Protein AF-A0A1C5UT13-F1 (afdb_monomer_lite)

Foldseek 3Di:
DDPLLVVLVVCLLVLVVVNDDPVNNVSNVVVLVVDVVSVVVSVVSVVVDCPVVVVVVVVVVVVVVVVVVVVVVVVVVVVVVVVVVVVVVVVVVVVVVVPPPPPVQQFDFDDDPDDLVQFQWKKKWWDWQDCAFIKIWIGRDSVLSVVVVVPRRPFGWADDDDDDDGGWTKMKIWGQGPVRDIWIWIWTHPDQLFIWIDTPVSVDITGGRDPPVVCVCPSDPPTDIDGDGPVPDD

pLDDT: mean 85.28, std 12.92, range [50.88, 98.31]

Secondary structure (DSSP, 8-state):
--HHHHHHHHHHHHHHTT-S-HHHHHHHHHHHHH-HHHHHHHHHHHHT-HHHHHHHHHHHHHHHHHHHHHHHHHHHHHHHHHHHHHHHHHHHHHHHHHS------PPB----SS-GGGEEEEEEEEEESSGGG-EEEEE--HHHHHHHHHHHHH--BB-------TT-EEEEEEEEETTS-EEEEEEEE-STT-EEEEETTTTEEEEE-S--TTHHHHS-TT---EE--GGG--

Structure (mmCIF, N/CA/C/O backbone):
data_AF-A0A1C5UT13-F1
#
_entry.id   AF-A0A1C5UT13-F1
#
loop_
_atom_site.group_PDB
_atom_site.id
_atom_site.type_symbol
_atom_site.label_atom_id
_atom_site.label_alt_id
_atom_site.label_comp_id
_atom_site.label_asym_id
_atom_site.label_entity_id
_atom_site.label_seq_id
_atom_site.pdbx_PDB_ins_code
_atom_site.Cartn_x
_atom_site.Cartn_y
_atom_site.Cartn_z
_atom_site.occupancy
_atom_site.B_iso_or_equiv
_atom_site.auth_seq_id
_atom_site.auth_comp_id
_atom_site.auth_asym_id
_atom_site.auth_atom_id
_atom_site.pdbx_PDB_model_num
ATOM 1 N N . MET A 1 1 ? 86.493 23.835 -66.178 1.00 58.03 1 MET A N 1
ATOM 2 C CA . MET A 1 1 ? 85.361 23.774 -67.127 1.00 58.03 1 MET A CA 1
ATOM 3 C C . MET A 1 1 ? 85.683 24.656 -68.315 1.00 58.03 1 MET A C 1
ATOM 5 O O . MET A 1 1 ? 86.141 25.775 -68.117 1.00 58.03 1 MET A O 1
ATOM 9 N N . SER A 1 2 ? 85.559 24.115 -69.525 1.00 70.62 2 SER A N 1
ATOM 10 C CA . SER A 1 2 ? 85.738 24.871 -70.768 1.00 70.62 2 SER A CA 1
ATOM 11 C C . SER A 1 2 ? 84.437 25.615 -71.082 1.00 70.62 2 SER A C 1
ATOM 13 O O . SER A 1 2 ? 83.365 25.052 -70.870 1.00 70.62 2 SER A O 1
ATOM 15 N N . LYS A 1 3 ? 84.523 26.836 -71.637 1.00 76.25 3 LYS A N 1
ATOM 16 C CA . LYS A 1 3 ? 83.355 27.626 -72.085 1.00 76.25 3 LYS A CA 1
ATOM 17 C C . LYS A 1 3 ? 82.427 26.843 -73.027 1.00 76.25 3 LYS A C 1
ATOM 19 O O . LYS A 1 3 ? 81.252 27.158 -73.142 1.00 76.25 3 LYS A O 1
ATOM 24 N N . GLN A 1 4 ? 82.959 25.825 -73.702 1.00 80.81 4 GLN A N 1
ATOM 25 C CA . GLN A 1 4 ? 82.218 24.977 -74.629 1.00 80.81 4 GLN A CA 1
ATOM 26 C C . GLN A 1 4 ? 81.275 23.999 -73.907 1.00 80.81 4 GLN A C 1
ATOM 28 O O . GLN A 1 4 ? 80.210 23.699 -74.431 1.00 80.81 4 GLN A O 1
ATOM 33 N N . CYS A 1 5 ? 81.618 23.542 -72.696 1.00 89.31 5 CYS A N 1
ATOM 34 C CA . CYS A 1 5 ? 80.746 22.665 -71.907 1.00 89.31 5 CYS A CA 1
ATOM 35 C C . CYS A 1 5 ? 79.505 23.405 -71.399 1.00 89.31 5 CYS A C 1
ATOM 37 O O . CYS A 1 5 ? 78.432 22.813 -71.349 1.00 89.31 5 CYS A O 1
ATOM 39 N N . ASP A 1 6 ? 79.648 24.681 -71.035 1.00 87.75 6 ASP A N 1
ATOM 40 C CA . ASP A 1 6 ? 78.526 25.504 -70.571 1.00 87.75 6 ASP A CA 1
ATOM 41 C C . ASP A 1 6 ? 77.522 25.714 -71.713 1.00 87.75 6 ASP A C 1
ATOM 43 O O . ASP A 1 6 ? 76.344 25.409 -71.562 1.00 87.75 6 ASP A O 1
ATOM 47 N N . ILE A 1 7 ? 78.022 26.069 -72.906 1.00 86.81 7 ILE A N 1
ATOM 48 C CA . ILE A 1 7 ? 77.196 26.209 -74.115 1.00 86.81 7 ILE A CA 1
ATOM 49 C C . ILE A 1 7 ? 76.480 24.897 -74.450 1.00 86.81 7 ILE A C 1
ATOM 51 O O . ILE A 1 7 ? 75.282 24.909 -74.714 1.00 86.81 7 ILE A O 1
ATOM 55 N N . VAL A 1 8 ? 77.194 23.764 -74.433 1.00 89.88 8 VAL A N 1
ATOM 56 C CA . VAL A 1 8 ? 76.602 22.457 -74.754 1.00 89.88 8 VAL A CA 1
ATOM 57 C C . VAL A 1 8 ? 75.525 22.073 -73.750 1.00 89.88 8 VAL A C 1
ATOM 59 O O . VAL A 1 8 ? 74.497 21.559 -74.168 1.00 89.88 8 VAL A O 1
ATOM 62 N N . ARG A 1 9 ? 75.714 22.341 -72.453 1.00 88.44 9 ARG A N 1
ATOM 63 C CA . ARG A 1 9 ? 74.703 22.064 -71.420 1.00 88.44 9 ARG A CA 1
ATOM 64 C C . ARG A 1 9 ? 73.445 22.908 -71.595 1.00 88.44 9 ARG A C 1
ATOM 66 O O . ARG A 1 9 ? 72.358 22.363 -71.433 1.00 88.44 9 ARG A O 1
ATOM 73 N N . ASP A 1 10 ? 73.590 24.180 -71.958 1.00 88.56 10 ASP A N 1
ATOM 74 C CA . ASP A 1 10 ? 72.455 25.090 -72.153 1.00 88.56 10 ASP A CA 1
ATOM 75 C C . ASP A 1 10 ? 71.570 24.665 -73.334 1.00 88.56 10 ASP A C 1
ATOM 77 O O . ASP A 1 10 ? 70.346 24.761 -73.267 1.00 88.56 10 ASP A O 1
ATOM 81 N N . ILE A 1 11 ? 72.178 24.150 -74.407 1.00 89.38 11 ILE A N 1
ATOM 82 C CA . ILE A 1 11 ? 71.455 23.694 -75.608 1.00 89.38 11 ILE A CA 1
ATOM 83 C C . ILE A 1 11 ? 71.105 22.202 -75.581 1.00 89.38 11 ILE A C 1
ATOM 85 O O . ILE A 1 11 ? 70.372 21.734 -76.449 1.00 89.38 11 ILE A O 1
ATOM 89 N N . LEU A 1 12 ? 71.608 21.442 -74.603 1.00 89.25 12 LEU A N 1
ATOM 90 C CA . LEU A 1 12 ? 71.410 19.995 -74.516 1.00 89.25 12 LEU A CA 1
ATOM 91 C C . LEU A 1 12 ? 69.932 19.578 -74.459 1.00 89.25 12 LEU A C 1
ATOM 93 O O . LEU A 1 12 ? 69.593 18.617 -75.146 1.00 89.25 12 LEU A O 1
ATOM 97 N N . PRO A 1 13 ? 69.040 20.276 -73.722 1.00 86.56 13 PRO A N 1
ATOM 98 C CA . PRO A 1 13 ? 67.612 19.963 -73.743 1.00 86.56 13 PRO A CA 1
ATOM 99 C C . PRO A 1 13 ? 67.011 20.119 -75.146 1.00 86.56 13 PRO A C 1
ATOM 101 O O . PRO A 1 13 ? 66.348 19.214 -75.638 1.00 86.56 13 PRO A O 1
ATOM 104 N N . LEU A 1 14 ? 67.347 21.208 -75.848 1.00 84.56 14 LEU A N 1
ATOM 105 C CA . LEU A 1 14 ? 66.885 21.459 -77.220 1.00 84.56 14 LEU A CA 1
ATOM 106 C C . LEU A 1 14 ? 67.430 20.427 -78.217 1.00 84.56 14 LEU A C 1
ATOM 108 O O . LEU A 1 14 ? 66.771 20.106 -79.204 1.00 84.56 14 LEU A O 1
ATOM 112 N N . TYR A 1 15 ? 68.638 19.913 -77.970 1.00 86.75 15 TYR A N 1
ATOM 113 C CA . TYR A 1 15 ? 69.234 18.838 -78.757 1.00 86.75 15 TYR A CA 1
ATOM 114 C C . TYR A 1 15 ? 68.510 17.501 -78.540 1.00 86.75 15 TYR A C 1
ATOM 116 O O . TYR A 1 15 ? 68.253 16.799 -79.514 1.00 86.75 15 TYR A O 1
ATOM 124 N N . VAL A 1 16 ? 68.143 17.171 -77.294 1.00 87.25 16 VAL A N 1
ATOM 125 C CA . VAL A 1 16 ? 67.329 15.982 -76.968 1.00 87.25 16 VAL A CA 1
ATOM 126 C C . VAL A 1 16 ? 65.951 16.067 -77.633 1.00 87.25 16 VAL A C 1
ATOM 128 O O . VAL A 1 16 ? 65.499 15.083 -78.210 1.00 87.25 16 VAL A O 1
ATOM 131 N N . ASP A 1 17 ? 65.342 17.253 -77.643 1.00 82.62 17 ASP A N 1
ATOM 132 C CA . ASP A 1 17 ? 64.032 17.502 -78.259 1.00 82.62 17 ASP A CA 1
ATOM 133 C C . ASP A 1 17 ? 64.087 17.652 -79.797 1.00 82.62 17 ASP A C 1
ATOM 135 O O . ASP A 1 17 ? 63.062 17.878 -80.441 1.00 82.62 17 ASP A O 1
ATOM 139 N N . GLY A 1 18 ? 65.275 17.567 -80.414 1.00 82.94 18 GLY A N 1
ATOM 140 C CA . GLY A 1 18 ? 65.459 17.712 -81.865 1.00 82.94 18 GLY A CA 1
ATOM 141 C C . GLY A 1 18 ? 65.154 19.115 -82.417 1.00 82.94 18 GLY A C 1
ATOM 142 O O . GLY A 1 18 ? 64.984 19.276 -83.623 1.00 82.94 18 GLY A O 1
ATOM 143 N N . ALA A 1 19 ? 65.090 20.133 -81.553 1.00 86.38 19 ALA A N 1
ATOM 144 C CA . ALA A 1 19 ? 64.724 21.512 -81.889 1.00 86.38 19 ALA A CA 1
ATOM 145 C C . ALA A 1 19 ? 65.930 22.407 -82.251 1.00 86.38 19 ALA A C 1
ATOM 147 O O . ALA A 1 19 ? 65.774 23.599 -82.524 1.00 86.38 19 ALA A O 1
ATOM 148 N N . CYS A 1 20 ? 67.144 21.852 -82.243 1.00 85.81 20 CYS A N 1
ATOM 149 C CA . CYS A 1 20 ? 68.364 22.548 -82.645 1.00 85.81 20 CYS A CA 1
ATOM 150 C C . CYS A 1 20 ? 68.535 22.579 -84.171 1.00 85.81 20 CYS A C 1
ATOM 152 O O . CYS A 1 20 ? 68.189 21.632 -84.872 1.00 85.81 20 CYS A O 1
ATOM 154 N N . SER A 1 21 ? 69.151 23.646 -84.687 1.00 87.75 21 SER A N 1
ATOM 155 C CA . SER A 1 21 ? 69.620 23.675 -86.076 1.00 87.75 21 SER A CA 1
ATOM 156 C C . SER A 1 21 ? 70.706 22.620 -86.315 1.00 87.75 21 SER A C 1
ATOM 158 O O . SER A 1 21 ? 71.442 22.263 -85.393 1.00 87.75 21 SER A O 1
ATOM 160 N N . GLU A 1 22 ? 70.854 22.164 -87.562 1.00 86.00 22 GLU A N 1
ATOM 161 C CA . GLU A 1 22 ? 71.830 21.126 -87.940 1.00 86.00 22 GLU A CA 1
ATOM 162 C C . GLU A 1 22 ? 73.261 21.471 -87.495 1.00 86.00 22 GLU A C 1
ATOM 164 O O . GLU A 1 22 ? 73.938 20.641 -86.893 1.00 86.00 22 GLU A O 1
ATOM 169 N N . ALA A 1 23 ? 73.681 22.728 -87.682 1.00 86.38 23 ALA A N 1
ATOM 170 C CA . ALA A 1 23 ? 75.001 23.205 -87.265 1.00 86.38 23 ALA A CA 1
ATOM 171 C C . ALA A 1 23 ? 75.224 23.107 -85.742 1.00 86.38 23 ALA A C 1
ATOM 173 O O . ALA A 1 23 ? 76.302 22.729 -85.283 1.00 86.38 23 ALA A O 1
ATOM 174 N N . SER A 1 24 ? 74.204 23.431 -84.942 1.00 86.19 24 SER A N 1
ATOM 175 C CA . SER A 1 24 ? 74.277 23.327 -83.481 1.00 86.19 24 SER A CA 1
ATOM 176 C C . SER A 1 24 ? 74.235 21.871 -83.019 1.00 86.19 24 SER A C 1
ATOM 178 O O . SER A 1 24 ? 74.925 21.508 -82.069 1.00 86.19 24 SER A O 1
ATOM 180 N N . ALA A 1 25 ? 73.459 21.026 -83.701 1.00 89.62 25 ALA A N 1
ATOM 181 C CA . ALA A 1 25 ? 73.348 19.604 -83.399 1.00 89.62 25 ALA A CA 1
ATOM 182 C C . ALA A 1 25 ? 74.663 18.852 -83.657 1.00 89.62 25 ALA A C 1
ATOM 184 O O . ALA A 1 25 ? 75.080 18.037 -82.833 1.00 89.62 25 ALA A O 1
ATOM 185 N N . GLU A 1 26 ? 75.348 19.154 -84.760 1.00 89.88 26 GLU A N 1
ATOM 186 C CA . GLU A 1 26 ? 76.643 18.556 -85.091 1.00 89.88 26 GLU A CA 1
ATOM 187 C C . GLU A 1 26 ? 77.716 18.919 -84.053 1.00 89.88 26 GLU A C 1
ATOM 189 O O . GLU A 1 26 ? 78.393 18.036 -83.525 1.00 89.88 26 GLU A O 1
ATOM 194 N N . MET A 1 27 ? 77.780 20.193 -83.652 1.00 87.88 27 MET A N 1
ATOM 195 C CA . MET A 1 27 ? 78.701 20.669 -82.615 1.00 87.88 27 MET A CA 1
ATOM 196 C C . MET A 1 27 ? 78.463 19.997 -81.253 1.00 87.88 27 MET A C 1
ATOM 198 O O . MET A 1 27 ? 79.416 19.592 -80.581 1.00 87.88 27 MET A O 1
ATOM 202 N N . VAL A 1 28 ? 77.198 19.830 -80.850 1.00 90.94 28 VAL A N 1
ATOM 203 C CA . VAL A 1 28 ? 76.847 19.105 -79.618 1.00 90.94 28 VAL A CA 1
ATOM 204 C C . VAL A 1 28 ? 77.275 17.646 -79.718 1.00 90.94 28 VAL A C 1
ATOM 206 O O . VAL A 1 28 ? 77.907 17.135 -78.797 1.00 90.94 28 VAL A O 1
ATOM 209 N N . LYS A 1 29 ? 76.988 16.978 -80.839 1.00 90.06 29 LYS A N 1
ATOM 210 C CA . LYS A 1 29 ? 77.331 15.569 -81.060 1.00 90.06 29 LYS A CA 1
ATOM 211 C C . LYS A 1 29 ? 78.836 15.319 -80.971 1.00 90.06 29 LYS A C 1
ATOM 213 O O . LYS A 1 29 ? 79.259 14.380 -80.296 1.00 90.06 29 LYS A O 1
ATOM 218 N N . GLU A 1 30 ? 79.647 16.157 -81.611 1.00 89.50 30 GLU A N 1
ATOM 219 C CA . GLU A 1 30 ? 81.107 16.079 -81.505 1.00 89.50 30 GLU A CA 1
ATOM 220 C C . GLU A 1 30 ? 81.575 16.257 -80.057 1.00 89.50 30 GLU A C 1
ATOM 222 O O . GLU A 1 30 ? 82.404 15.487 -79.566 1.00 89.50 30 GLU A O 1
ATOM 227 N N . HIS A 1 31 ? 80.996 17.222 -79.338 1.00 91.50 31 HIS A N 1
ATOM 228 C CA . HIS A 1 31 ? 81.356 17.479 -77.950 1.00 91.50 31 HIS A CA 1
ATOM 229 C C . HIS A 1 31 ? 80.954 16.338 -77.007 1.00 91.50 31 HIS A C 1
ATOM 231 O O . HIS A 1 31 ? 81.729 15.987 -76.120 1.00 91.50 31 HIS A O 1
ATOM 237 N N . LEU A 1 32 ? 79.780 15.728 -77.193 1.00 91.25 32 LEU A N 1
ATOM 238 C CA . LEU A 1 32 ? 79.332 14.582 -76.394 1.00 91.25 32 LEU A CA 1
ATOM 239 C C . LEU A 1 32 ? 80.248 13.363 -76.584 1.00 91.25 32 LEU A C 1
ATOM 241 O O . LEU A 1 32 ? 80.508 12.647 -75.620 1.00 91.25 32 LEU A O 1
ATOM 245 N N . ASN A 1 33 ? 80.797 13.162 -77.786 1.00 89.94 33 ASN A N 1
ATOM 246 C CA . ASN A 1 33 ? 81.779 12.102 -78.038 1.00 89.94 33 ASN A CA 1
ATOM 247 C C . ASN A 1 33 ? 83.132 12.371 -77.358 1.00 89.94 33 ASN A C 1
ATOM 249 O O . ASN A 1 33 ? 83.825 11.430 -76.975 1.00 89.94 33 ASN A O 1
ATOM 253 N N . ALA A 1 34 ? 83.513 13.641 -77.205 1.00 87.88 34 ALA A N 1
ATOM 254 C CA . ALA A 1 34 ? 84.794 14.040 -76.621 1.00 87.88 34 ALA A CA 1
ATOM 255 C C . ALA A 1 34 ? 84.741 14.294 -75.100 1.00 87.88 34 ALA A C 1
ATOM 257 O O . ALA A 1 34 ? 85.781 14.288 -74.442 1.00 87.88 34 ALA A O 1
ATOM 258 N N . CYS A 1 35 ? 83.557 14.536 -74.526 1.00 91.75 35 CYS A N 1
ATOM 259 C CA . CYS A 1 35 ? 83.383 14.933 -73.129 1.00 91.75 35 CYS A CA 1
ATOM 260 C C . CYS A 1 3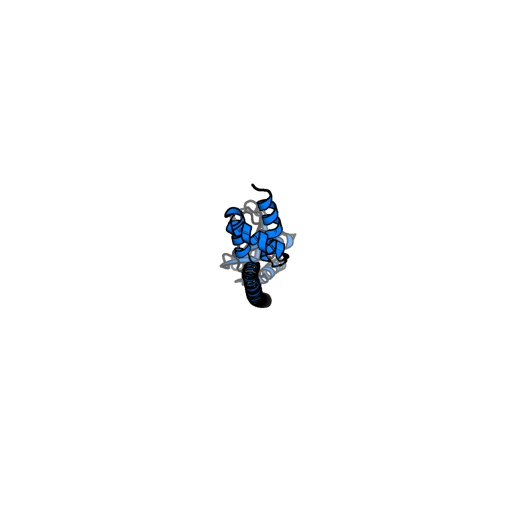5 ? 82.442 13.983 -72.374 1.00 91.75 35 CYS A C 1
ATOM 262 O O . CYS A 1 35 ? 81.217 14.051 -72.504 1.00 91.75 35 CYS A O 1
ATOM 264 N N . ALA A 1 36 ? 83.021 13.145 -71.508 1.00 88.00 36 ALA A N 1
ATOM 265 C CA . ALA A 1 36 ? 82.278 12.193 -70.680 1.00 88.00 36 ALA A CA 1
ATOM 266 C C . ALA A 1 36 ? 81.274 12.872 -69.729 1.00 88.00 36 ALA A C 1
ATOM 268 O O . ALA A 1 36 ? 80.174 12.358 -69.541 1.00 88.00 36 ALA A O 1
ATOM 269 N N . ASP A 1 37 ? 81.614 14.044 -69.182 1.00 89.06 37 ASP A N 1
ATOM 270 C CA . ASP A 1 37 ? 80.745 14.777 -68.253 1.00 89.06 37 ASP A CA 1
ATOM 271 C C . ASP A 1 37 ? 79.467 15.277 -68.939 1.00 89.06 37 ASP A C 1
ATOM 273 O O . ASP A 1 37 ? 78.372 15.157 -68.391 1.00 89.06 37 ASP A O 1
ATOM 277 N N . CYS A 1 38 ? 79.588 15.828 -70.151 1.00 90.31 38 CYS A N 1
ATOM 278 C CA . CYS A 1 38 ? 78.432 16.271 -70.931 1.00 90.31 38 CYS A CA 1
ATOM 279 C C . CYS A 1 38 ? 77.607 15.076 -71.430 1.00 90.31 38 CYS A C 1
ATOM 281 O O . CYS A 1 38 ? 76.379 15.132 -71.394 1.00 90.31 38 CYS A O 1
ATOM 283 N N . ASN A 1 39 ? 78.256 13.969 -71.811 1.00 88.81 39 ASN A N 1
ATOM 284 C CA . ASN A 1 39 ? 77.557 12.740 -72.185 1.00 88.81 39 ASN A CA 1
ATOM 285 C C . ASN A 1 39 ? 76.770 12.133 -71.013 1.00 88.81 39 ASN A C 1
ATOM 287 O O . ASN A 1 39 ? 75.634 11.712 -71.194 1.00 88.81 39 ASN A O 1
ATOM 291 N N . ALA A 1 40 ? 77.309 12.144 -69.792 1.00 88.12 40 ALA A N 1
ATOM 292 C CA . ALA A 1 40 ? 76.586 11.657 -68.617 1.00 88.12 40 ALA A CA 1
ATOM 293 C C . ALA A 1 40 ? 75.288 12.449 -68.361 1.00 88.12 40 ALA A C 1
ATOM 295 O O . ALA A 1 40 ? 74.257 11.865 -68.026 1.00 88.12 40 ALA A O 1
ATOM 296 N N . ILE A 1 41 ? 75.318 13.771 -68.568 1.00 85.88 41 ILE A N 1
ATOM 297 C CA . ILE A 1 41 ? 74.125 14.626 -68.462 1.00 85.88 41 ILE A CA 1
ATOM 298 C C . ILE A 1 41 ? 73.132 14.299 -69.585 1.00 85.88 41 ILE A C 1
ATOM 300 O O . ILE A 1 41 ? 71.940 14.166 -69.319 1.00 85.88 41 ILE A O 1
ATOM 304 N N . TYR A 1 42 ? 73.616 14.107 -70.813 1.00 86.56 42 TYR A N 1
ATOM 305 C CA . TYR A 1 42 ? 72.790 13.709 -71.954 1.00 86.56 42 TYR A CA 1
ATOM 306 C C . TYR A 1 42 ? 72.073 12.371 -71.716 1.00 86.56 42 TYR A C 1
ATOM 308 O O . TYR A 1 42 ? 70.861 12.286 -71.891 1.00 86.56 42 TYR A O 1
ATOM 316 N N . GLN A 1 43 ? 72.786 11.351 -71.226 1.00 84.12 43 GLN A N 1
ATOM 317 C CA . GLN A 1 43 ? 72.189 10.055 -70.878 1.00 84.12 43 GLN A CA 1
ATOM 318 C C . GLN A 1 43 ? 71.125 10.183 -69.786 1.00 84.12 43 GLN A C 1
ATOM 320 O O . GLN A 1 43 ? 70.092 9.521 -69.848 1.00 84.12 43 GLN A O 1
ATOM 325 N N . LYS A 1 44 ? 71.338 11.073 -68.809 1.00 82.88 44 LYS A N 1
ATOM 326 C CA . LYS A 1 44 ? 70.352 11.336 -67.757 1.00 82.88 44 LYS A CA 1
ATOM 327 C C . LYS A 1 44 ? 69.081 11.988 -68.307 1.00 82.88 44 LYS A C 1
ATOM 329 O O . LYS A 1 44 ? 67.995 11.634 -67.861 1.00 82.88 44 LYS A O 1
ATOM 334 N N . LEU A 1 45 ? 69.207 12.904 -69.269 1.00 79.88 45 LEU A N 1
ATOM 335 C CA . LEU A 1 45 ? 68.062 13.524 -69.946 1.00 79.88 45 LEU A CA 1
ATOM 336 C C . LEU A 1 45 ? 67.302 12.510 -70.817 1.00 79.88 45 LEU A C 1
ATOM 338 O O . LEU A 1 45 ? 66.077 12.502 -70.787 1.00 79.88 45 LEU A O 1
ATOM 342 N N . LEU A 1 46 ? 68.006 11.599 -71.500 1.00 76.69 46 LEU A N 1
ATOM 343 C CA . LEU A 1 46 ? 67.392 10.489 -72.245 1.00 76.69 46 LEU A CA 1
ATOM 344 C C . LEU A 1 46 ? 66.630 9.510 -71.336 1.00 76.69 46 LEU A C 1
ATOM 346 O O . LEU A 1 46 ? 65.529 9.085 -71.676 1.00 76.69 46 LEU A O 1
ATOM 350 N N . SER A 1 47 ? 67.196 9.163 -70.173 1.00 64.50 47 SER A N 1
ATOM 351 C CA . SER A 1 47 ? 66.554 8.252 -69.209 1.00 64.50 47 SER A CA 1
ATOM 352 C C . SER A 1 47 ? 65.362 8.864 -68.474 1.00 64.50 47 SER A C 1
ATOM 354 O O . SER A 1 47 ? 64.618 8.149 -67.819 1.00 64.50 47 SER A O 1
ATOM 356 N N . HIS A 1 48 ? 65.215 10.188 -68.531 1.00 60.69 48 HIS A N 1
ATOM 357 C CA . HIS A 1 48 ? 64.171 10.935 -67.834 1.00 60.69 48 HIS A CA 1
ATOM 358 C C . HIS A 1 48 ? 63.131 11.474 -68.826 1.00 60.69 48 HIS A C 1
ATOM 360 O O . HIS A 1 48 ? 62.607 12.577 -68.661 1.00 60.69 48 HIS A O 1
ATOM 366 N N . THR A 1 49 ? 62.868 10.707 -69.885 1.00 56.50 49 THR A N 1
ATOM 367 C CA . THR A 1 49 ? 61.842 11.011 -70.879 1.00 56.50 49 THR A CA 1
ATOM 368 C C . THR A 1 49 ? 60.457 10.939 -70.230 1.00 56.50 49 THR A C 1
ATOM 370 O O . THR A 1 49 ? 60.127 10.045 -69.455 1.00 56.50 49 THR A O 1
ATOM 373 N N . SER A 1 50 ? 59.644 11.951 -70.518 1.00 55.34 50 SER A N 1
ATOM 374 C CA . SER A 1 50 ? 58.334 12.242 -69.922 1.00 55.34 50 SER A CA 1
ATOM 375 C C . SER A 1 50 ? 57.277 11.139 -70.052 1.00 55.34 50 SER A C 1
ATOM 377 O O . SER A 1 50 ? 56.246 11.222 -69.390 1.00 55.34 50 SER A O 1
ATOM 379 N N . GLU A 1 51 ? 57.493 10.127 -70.893 1.00 52.28 51 GLU A N 1
ATOM 380 C CA . GLU A 1 51 ? 56.532 9.039 -71.115 1.00 52.28 51 GLU A CA 1
ATOM 381 C C . GLU A 1 51 ? 56.439 8.068 -69.931 1.00 52.28 51 GLU A C 1
ATOM 383 O O . GLU A 1 51 ? 55.329 7.662 -69.586 1.00 52.28 51 GLU A O 1
ATOM 388 N N . ASP A 1 52 ? 57.550 7.776 -69.248 1.00 53.53 52 ASP A N 1
ATOM 389 C CA . ASP A 1 52 ? 57.550 6.862 -68.095 1.00 53.53 52 ASP A CA 1
ATOM 390 C C . ASP A 1 52 ? 56.894 7.498 -66.856 1.00 53.53 52 ASP A C 1
ATOM 392 O O . ASP A 1 52 ? 56.126 6.847 -66.145 1.00 53.53 52 ASP A O 1
ATOM 396 N N . VAL A 1 53 ? 57.097 8.805 -66.642 1.00 54.09 53 VAL A N 1
ATOM 397 C CA . VAL A 1 53 ? 56.451 9.558 -65.548 1.00 54.09 53 VAL A CA 1
ATOM 398 C C . VAL A 1 53 ? 54.940 9.683 -65.780 1.00 54.09 53 VAL A C 1
ATOM 400 O O . VAL A 1 53 ? 54.156 9.545 -64.843 1.00 54.09 53 VAL A O 1
ATOM 403 N N . LEU A 1 54 ? 54.507 9.892 -67.030 1.00 54.56 54 LEU A N 1
ATOM 404 C CA . LEU A 1 54 ? 53.084 9.981 -67.371 1.00 54.56 54 LEU A CA 1
ATOM 405 C C . LEU A 1 54 ? 52.368 8.630 -67.234 1.00 54.56 54 LEU A C 1
ATOM 407 O O . LEU A 1 54 ? 51.225 8.606 -66.775 1.00 54.56 54 LEU A O 1
ATOM 411 N N . HIS A 1 55 ? 53.013 7.511 -67.587 1.00 54.12 55 HIS A N 1
ATOM 412 C CA . HIS A 1 55 ? 52.410 6.184 -67.432 1.00 54.12 55 HIS A CA 1
ATOM 413 C C . HIS A 1 55 ? 52.237 5.806 -65.956 1.00 54.12 55 HIS A C 1
ATOM 415 O O . HIS A 1 55 ? 51.133 5.425 -65.560 1.00 54.12 55 HIS A O 1
ATOM 421 N N . GLU A 1 56 ? 53.268 5.993 -65.127 1.00 57.03 56 GLU A N 1
ATOM 422 C CA . GLU A 1 56 ? 53.214 5.664 -63.697 1.00 57.03 56 GLU A CA 1
ATOM 423 C C . GLU A 1 56 ? 52.216 6.562 -62.938 1.00 57.03 56 GLU A C 1
ATOM 425 O O . GLU A 1 56 ? 51.403 6.079 -62.138 1.00 57.03 56 GLU A O 1
ATOM 430 N N . GLU A 1 57 ? 52.182 7.867 -63.243 1.00 58.06 57 GLU A N 1
ATOM 431 C CA . GLU A 1 57 ? 51.157 8.754 -62.692 1.00 58.06 57 GLU A CA 1
ATOM 432 C C . GLU A 1 57 ? 49.753 8.347 -63.160 1.00 58.06 57 GLU A C 1
ATOM 434 O O . GLU A 1 57 ? 48.838 8.294 -62.335 1.00 58.06 57 GLU A O 1
ATOM 439 N N . SER A 1 58 ? 49.569 7.986 -64.435 1.00 58.06 58 SER A N 1
ATOM 440 C CA . SER A 1 58 ? 48.256 7.597 -64.964 1.00 58.06 58 SER A CA 1
ATOM 441 C C . SER A 1 58 ? 47.715 6.305 -64.340 1.00 58.06 58 SER A C 1
ATOM 443 O O . SER A 1 58 ? 46.553 6.280 -63.928 1.00 58.06 58 SER A O 1
ATOM 445 N N . GLU A 1 59 ? 48.541 5.271 -64.150 1.00 60.34 59 GLU A N 1
ATOM 446 C CA . GLU A 1 59 ? 48.131 4.035 -63.472 1.00 60.34 59 GLU A CA 1
ATOM 447 C C . GLU A 1 59 ? 47.803 4.288 -61.996 1.00 60.34 59 GLU A C 1
ATOM 449 O O . GLU A 1 59 ? 46.775 3.825 -61.485 1.00 60.34 59 GLU A O 1
ATOM 454 N N . SER A 1 60 ? 48.623 5.094 -61.310 1.00 60.06 60 SER A N 1
ATOM 455 C CA . SER A 1 60 ? 48.377 5.461 -59.913 1.00 60.06 60 SER A CA 1
ATOM 456 C C . SER A 1 60 ? 47.082 6.272 -59.743 1.00 60.06 60 SER A C 1
ATOM 458 O O . SER A 1 60 ? 46.362 6.107 -58.751 1.00 60.06 60 SER A O 1
ATOM 460 N N . VAL A 1 61 ? 46.738 7.119 -60.720 1.00 61.69 61 VAL A N 1
ATOM 461 C CA . VAL A 1 61 ? 45.487 7.883 -60.756 1.00 61.69 61 VAL A CA 1
ATOM 462 C C . VAL A 1 61 ? 44.304 6.952 -61.032 1.00 61.69 61 VAL A C 1
ATOM 464 O O . VAL A 1 61 ? 43.338 6.979 -60.265 1.00 61.69 61 VAL A O 1
ATOM 467 N N . ILE A 1 62 ? 44.380 6.070 -62.032 1.00 63.25 62 ILE A N 1
ATOM 468 C CA . ILE A 1 62 ? 43.308 5.116 -62.369 1.00 63.25 62 ILE A CA 1
ATOM 469 C C . ILE A 1 62 ? 42.990 4.206 -61.170 1.00 63.25 62 ILE A C 1
ATOM 471 O O . ILE A 1 62 ? 41.830 4.114 -60.752 1.00 63.25 62 ILE A O 1
ATOM 475 N N . MET A 1 63 ? 44.010 3.649 -60.508 1.00 61.62 63 MET A N 1
ATOM 476 C CA . MET A 1 63 ? 43.833 2.822 -59.305 1.00 61.62 63 MET A CA 1
ATOM 477 C C . MET A 1 63 ? 43.165 3.581 -58.146 1.00 61.62 63 MET A C 1
ATOM 479 O O . MET A 1 63 ? 42.322 3.033 -57.425 1.00 61.62 63 MET A O 1
ATOM 483 N N . ARG A 1 64 ? 43.484 4.871 -57.968 1.00 62.03 64 ARG A N 1
ATOM 484 C CA . ARG A 1 64 ? 42.834 5.725 -56.956 1.00 62.03 64 ARG A CA 1
ATOM 485 C C . ARG A 1 64 ? 41.362 5.990 -57.278 1.00 62.03 64 ARG A C 1
ATOM 487 O O . ARG A 1 64 ? 40.569 6.139 -56.345 1.00 62.03 64 ARG A O 1
ATOM 494 N N . HIS A 1 65 ? 40.984 6.065 -58.552 1.00 61.34 65 HIS A N 1
ATOM 495 C CA . HIS A 1 65 ? 39.595 6.265 -58.965 1.00 61.34 65 HIS A CA 1
ATOM 496 C C . HIS A 1 65 ? 38.751 4.994 -58.770 1.00 61.34 65 HIS A C 1
ATOM 498 O O . HIS A 1 65 ? 37.696 5.068 -58.133 1.00 61.34 65 HIS A O 1
ATOM 504 N N . GLU A 1 66 ? 39.248 3.822 -59.168 1.00 64.69 66 GLU A N 1
ATOM 505 C CA . GLU A 1 66 ? 38.534 2.547 -58.990 1.00 64.69 66 GLU A CA 1
ATOM 506 C C . GLU A 1 66 ? 38.327 2.172 -57.513 1.00 64.69 66 GLU A C 1
ATOM 508 O O . GLU A 1 66 ? 37.244 1.732 -57.105 1.00 64.69 66 GLU A O 1
ATOM 513 N N . ALA A 1 67 ? 39.349 2.379 -56.673 1.00 63.12 67 ALA A N 1
ATOM 514 C CA . ALA A 1 67 ? 39.250 2.133 -55.236 1.00 63.12 67 ALA A CA 1
ATOM 515 C C . ALA A 1 67 ? 38.206 3.050 -54.576 1.00 63.12 67 ALA A C 1
ATOM 517 O O . ALA A 1 67 ? 37.417 2.598 -53.739 1.00 63.12 67 ALA A O 1
ATOM 518 N N . LYS A 1 68 ? 38.142 4.325 -54.991 1.00 61.69 68 LYS A N 1
ATOM 519 C CA . LYS A 1 68 ? 37.135 5.285 -54.513 1.00 61.69 68 LYS A CA 1
ATOM 520 C C . LYS A 1 68 ? 35.721 4.893 -54.945 1.00 61.69 68 LYS A C 1
ATOM 522 O O . LYS A 1 68 ? 34.802 5.048 -54.141 1.00 61.69 68 LYS A O 1
ATOM 527 N N . GLU A 1 69 ? 35.517 4.364 -56.149 1.00 62.28 69 GLU A N 1
ATOM 528 C CA . GLU A 1 69 ? 34.195 3.907 -56.604 1.00 62.28 69 GLU A CA 1
ATOM 529 C C . GLU A 1 69 ? 33.712 2.657 -55.861 1.00 62.28 69 GLU A C 1
ATOM 531 O O . GLU A 1 69 ? 32.594 2.650 -55.332 1.00 62.28 69 GLU A O 1
ATOM 536 N N . LYS A 1 70 ? 34.575 1.645 -55.698 1.00 61.59 70 LYS A N 1
ATOM 537 C CA . LYS A 1 70 ? 34.261 0.446 -54.899 1.00 61.59 70 LYS A CA 1
ATOM 538 C C . LYS A 1 70 ? 33.984 0.804 -53.435 1.00 61.59 70 LYS A C 1
ATOM 540 O O . LYS A 1 70 ? 33.059 0.263 -52.825 1.00 61.59 70 LYS A O 1
ATOM 545 N N . GLN A 1 71 ? 34.729 1.757 -52.869 1.00 61.72 71 GLN A N 1
ATOM 546 C CA . GLN A 1 71 ? 34.506 2.242 -51.506 1.00 61.72 71 GLN A CA 1
ATOM 547 C C . GLN A 1 71 ? 33.197 3.039 -51.377 1.00 61.72 71 GLN A C 1
ATOM 549 O O . GLN A 1 71 ? 32.505 2.899 -50.371 1.00 61.72 71 GLN A O 1
ATOM 554 N N . ARG A 1 72 ? 32.815 3.843 -52.380 1.00 61.50 72 ARG A N 1
ATOM 555 C CA . ARG A 1 72 ? 31.523 4.559 -52.412 1.00 61.50 72 ARG A CA 1
ATOM 556 C C . ARG A 1 72 ? 30.343 3.589 -52.481 1.00 61.50 72 ARG A C 1
ATOM 558 O O . ARG A 1 72 ? 29.373 3.784 -51.754 1.00 61.50 72 ARG A O 1
ATOM 565 N N . GLY A 1 73 ? 30.441 2.533 -53.292 1.00 64.81 73 GLY A N 1
ATOM 566 C CA . GLY A 1 73 ? 29.434 1.468 -53.356 1.00 64.81 73 GLY A CA 1
ATOM 567 C C . GLY A 1 73 ? 29.279 0.732 -52.023 1.00 64.81 73 GLY A C 1
ATOM 568 O O . GLY A 1 73 ? 28.174 0.641 -51.491 1.00 64.81 73 GLY A O 1
ATOM 569 N N . ARG A 1 74 ? 30.397 0.302 -51.417 1.00 69.75 74 ARG A N 1
ATOM 570 C CA . ARG A 1 74 ? 30.396 -0.349 -50.094 1.00 69.75 74 ARG A CA 1
ATOM 571 C C . ARG A 1 74 ? 29.833 0.557 -48.998 1.00 69.75 74 ARG A C 1
ATOM 573 O O . ARG A 1 74 ? 28.991 0.103 -48.238 1.00 69.75 74 ARG A O 1
ATOM 580 N N . LYS A 1 75 ? 30.207 1.843 -48.961 1.00 71.38 75 LYS A N 1
ATOM 581 C CA . LYS A 1 75 ? 29.661 2.821 -47.999 1.00 71.38 75 LYS A CA 1
ATOM 582 C C . LYS A 1 75 ? 28.142 2.969 -48.119 1.00 71.38 75 LYS A C 1
ATOM 584 O O . LYS A 1 75 ? 27.472 3.012 -47.095 1.00 71.38 75 LYS A O 1
ATOM 589 N N . LYS A 1 76 ? 27.590 3.000 -49.338 1.00 76.62 76 LYS A N 1
ATOM 590 C CA . LYS A 1 76 ? 26.131 3.049 -49.551 1.00 76.62 76 LYS A CA 1
ATOM 591 C C . LYS A 1 76 ? 25.432 1.802 -48.999 1.00 76.62 76 LYS A C 1
ATOM 593 O O . LYS A 1 76 ? 24.417 1.939 -48.325 1.00 76.62 76 LYS A O 1
ATOM 598 N N . ILE A 1 77 ? 26.000 0.614 -49.226 1.00 80.88 77 ILE A N 1
ATOM 599 C CA . ILE A 1 77 ? 25.467 -0.653 -48.694 1.00 80.88 77 ILE A CA 1
ATOM 600 C C . ILE A 1 77 ? 25.552 -0.676 -47.163 1.00 80.88 77 ILE A C 1
ATOM 602 O O . ILE A 1 77 ? 24.566 -0.985 -46.504 1.00 80.88 77 ILE A O 1
ATOM 606 N N . THR A 1 78 ? 26.691 -0.291 -46.580 1.00 81.38 78 THR A N 1
ATOM 607 C CA . THR A 1 78 ? 26.861 -0.236 -45.120 1.00 81.38 78 THR A CA 1
ATOM 608 C C . THR A 1 78 ? 25.870 0.731 -44.473 1.00 81.38 78 THR A C 1
ATOM 610 O O . THR A 1 78 ? 25.247 0.378 -43.478 1.00 81.38 78 THR A O 1
ATOM 613 N N . ILE A 1 79 ? 25.670 1.921 -45.052 1.00 84.88 79 ILE A N 1
ATOM 614 C CA . ILE A 1 79 ? 24.678 2.887 -44.558 1.00 84.88 79 ILE A CA 1
ATOM 615 C C . ILE A 1 79 ? 23.263 2.303 -44.652 1.00 84.88 79 ILE A C 1
ATOM 617 O O . ILE A 1 79 ? 22.515 2.390 -43.684 1.00 84.88 79 ILE A O 1
ATOM 621 N N . ALA A 1 80 ? 22.903 1.659 -45.767 1.00 86.56 80 ALA A N 1
ATOM 622 C CA . ALA A 1 80 ? 21.585 1.043 -45.931 1.00 86.56 80 ALA A CA 1
ATOM 623 C C . ALA A 1 80 ? 21.315 -0.057 -44.887 1.00 86.56 80 ALA A C 1
ATOM 625 O O . ALA A 1 80 ? 20.233 -0.099 -44.303 1.00 86.56 80 ALA A O 1
ATOM 626 N N . VAL A 1 81 ? 22.311 -0.901 -44.597 1.00 91.31 81 VAL A N 1
ATOM 627 C CA . VAL A 1 81 ? 22.207 -1.946 -43.565 1.00 91.31 81 VAL A CA 1
ATOM 628 C C . VAL A 1 81 ? 22.026 -1.325 -42.179 1.00 91.31 81 VAL A C 1
ATOM 630 O O . VAL A 1 81 ? 21.116 -1.718 -41.453 1.00 91.31 81 VAL A O 1
ATOM 633 N N . LEU A 1 82 ? 22.812 -0.307 -41.822 1.00 91.44 82 LEU A N 1
ATOM 634 C CA . LEU A 1 82 ? 22.672 0.375 -40.531 1.00 91.44 82 LEU A CA 1
ATOM 635 C C . LEU A 1 82 ? 21.303 1.048 -40.373 1.00 91.44 82 LEU A C 1
ATOM 637 O O . LEU A 1 82 ? 20.689 0.937 -39.314 1.00 91.44 82 LEU A O 1
ATOM 641 N N . VAL A 1 83 ? 20.797 1.686 -41.431 1.00 92.94 83 VAL A N 1
ATOM 642 C CA . VAL A 1 83 ? 19.453 2.282 -41.440 1.00 92.94 83 VAL A CA 1
ATOM 643 C C . VAL A 1 83 ? 18.379 1.207 -41.260 1.00 92.94 83 VAL A C 1
ATOM 645 O O . VAL A 1 83 ? 17.468 1.401 -40.462 1.00 92.94 83 VAL A O 1
ATOM 648 N N . SER A 1 84 ? 18.497 0.055 -41.930 1.00 91.75 84 SER A N 1
ATOM 649 C CA . SER A 1 84 ? 17.537 -1.045 -41.750 1.00 91.75 84 SER A CA 1
ATOM 650 C C . SER A 1 84 ? 17.522 -1.588 -40.319 1.00 91.75 84 SER A C 1
ATOM 652 O O . SER A 1 84 ? 16.449 -1.782 -39.755 1.00 91.75 84 SER A O 1
ATOM 654 N N . ILE A 1 85 ? 18.692 -1.747 -39.693 1.00 93.31 85 ILE A N 1
ATOM 655 C CA . ILE A 1 85 ? 18.801 -2.207 -38.305 1.00 93.31 85 ILE A CA 1
ATOM 656 C C . ILE A 1 85 ? 18.178 -1.178 -37.360 1.00 93.31 85 ILE A C 1
ATOM 658 O O . ILE A 1 85 ? 17.398 -1.547 -36.485 1.00 93.31 85 ILE A O 1
ATOM 662 N N . ALA A 1 86 ? 18.466 0.112 -37.559 1.00 92.50 86 ALA A N 1
ATOM 663 C CA . ALA A 1 86 ? 17.880 1.183 -36.761 1.00 92.50 86 ALA A CA 1
ATOM 664 C C . ALA A 1 86 ? 16.345 1.192 -36.861 1.00 92.50 86 ALA A C 1
ATOM 666 O O . ALA A 1 86 ? 15.669 1.297 -35.841 1.00 92.50 86 ALA A O 1
ATOM 667 N N . LEU A 1 87 ? 15.789 1.006 -38.063 1.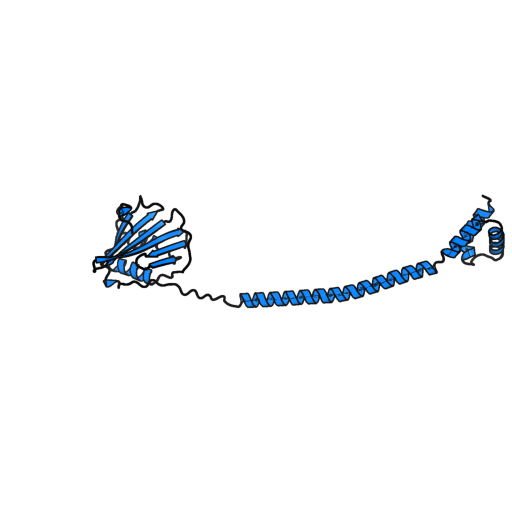00 92.56 87 LEU A N 1
ATOM 668 C CA . LEU A 1 87 ? 14.340 0.909 -38.263 1.00 92.56 87 LEU A CA 1
ATOM 669 C C . LEU A 1 87 ? 13.738 -0.315 -37.564 1.00 92.56 87 LEU A C 1
ATOM 671 O O . LEU A 1 87 ? 12.689 -0.192 -36.934 1.00 92.56 87 LEU A O 1
ATOM 675 N N . CYS A 1 88 ? 14.404 -1.472 -37.615 1.00 91.62 88 CYS A N 1
ATOM 676 C CA . CYS A 1 88 ? 13.971 -2.664 -36.884 1.00 91.62 88 CYS A CA 1
ATOM 677 C C . CYS A 1 88 ? 13.982 -2.444 -35.365 1.00 91.62 88 CYS A C 1
ATOM 679 O O . CYS A 1 88 ? 13.028 -2.823 -34.694 1.00 91.62 88 CYS A O 1
ATOM 681 N N . ILE A 1 89 ? 15.018 -1.799 -34.820 1.00 92.06 89 ILE A N 1
ATOM 682 C CA . ILE A 1 89 ? 15.099 -1.481 -33.386 1.00 92.06 89 ILE A CA 1
ATOM 683 C C . ILE A 1 89 ? 13.970 -0.534 -32.984 1.00 92.06 89 ILE A C 1
ATOM 685 O O . ILE A 1 89 ? 13.306 -0.781 -31.982 1.00 92.06 89 ILE A O 1
ATOM 689 N N . ILE A 1 90 ? 13.720 0.516 -33.774 1.00 92.44 90 ILE A N 1
ATOM 690 C CA . ILE A 1 90 ? 12.623 1.457 -33.522 1.00 92.44 90 ILE A CA 1
ATOM 691 C C . ILE A 1 90 ? 11.283 0.719 -33.542 1.00 92.44 90 ILE A C 1
ATOM 693 O O . ILE A 1 90 ? 10.490 0.916 -32.631 1.00 92.44 90 ILE A O 1
ATOM 697 N N . ALA A 1 91 ? 11.046 -0.164 -34.517 1.00 88.81 91 ALA A N 1
ATOM 698 C CA . ALA A 1 91 ? 9.818 -0.954 -34.599 1.00 88.81 91 ALA A CA 1
ATOM 699 C C . ALA A 1 91 ? 9.632 -1.904 -33.401 1.00 88.81 91 ALA A C 1
ATOM 701 O O . ALA A 1 91 ? 8.519 -2.070 -32.910 1.00 88.81 91 ALA A O 1
ATOM 702 N N . ILE A 1 92 ? 10.713 -2.511 -32.902 1.00 87.88 92 ILE A N 1
ATOM 703 C CA . ILE A 1 92 ? 10.672 -3.357 -31.702 1.00 87.88 92 ILE A CA 1
ATOM 704 C C . ILE A 1 92 ? 10.396 -2.506 -30.459 1.00 87.88 92 ILE A C 1
ATOM 706 O O . ILE A 1 92 ? 9.555 -2.877 -29.648 1.00 87.88 92 ILE A O 1
ATOM 710 N N . PHE A 1 93 ? 11.052 -1.351 -30.316 1.00 85.94 93 PHE A N 1
ATOM 711 C CA . PHE A 1 93 ? 10.816 -0.435 -29.199 1.00 85.94 93 PHE A CA 1
ATOM 712 C C . PHE A 1 93 ? 9.392 0.121 -29.198 1.00 85.94 93 PHE A C 1
ATOM 714 O O . PHE A 1 93 ? 8.767 0.168 -28.143 1.00 85.94 93 PHE A O 1
ATOM 721 N N . THR A 1 94 ? 8.855 0.509 -30.357 1.00 83.38 94 THR A N 1
ATOM 722 C CA . THR A 1 94 ? 7.465 0.967 -30.455 1.00 83.38 94 THR A CA 1
ATOM 723 C C . THR A 1 94 ? 6.494 -0.170 -30.173 1.00 83.38 94 THR A C 1
ATOM 725 O O . THR A 1 94 ? 5.540 0.048 -29.438 1.00 83.38 94 THR A O 1
ATOM 728 N N . ALA A 1 95 ? 6.746 -1.389 -30.658 1.00 80.50 95 ALA A N 1
ATOM 729 C CA . ALA A 1 95 ? 5.929 -2.554 -30.321 1.00 80.50 95 ALA A CA 1
ATOM 730 C C . ALA A 1 95 ? 5.966 -2.874 -28.816 1.00 80.50 95 ALA A C 1
ATOM 732 O O . ALA A 1 95 ? 4.920 -3.113 -28.225 1.00 80.50 95 ALA A O 1
ATOM 733 N N . LEU A 1 96 ? 7.138 -2.815 -28.175 1.00 76.19 96 LEU A N 1
ATOM 734 C CA . LEU A 1 96 ? 7.291 -3.015 -26.729 1.00 76.19 96 LEU A CA 1
ATOM 735 C C . LEU A 1 96 ? 6.614 -1.914 -25.902 1.00 76.19 96 LEU A C 1
ATOM 737 O O . LEU A 1 96 ? 6.079 -2.208 -24.841 1.00 76.19 96 LEU A O 1
ATOM 741 N N . PHE A 1 97 ? 6.621 -0.667 -26.379 1.00 70.25 97 PHE A N 1
ATOM 742 C CA . PHE A 1 97 ? 5.981 0.464 -25.698 1.00 70.25 97 PHE A CA 1
ATOM 743 C C . PHE A 1 97 ? 4.459 0.515 -25.929 1.00 70.25 97 PHE A C 1
ATOM 745 O O . PHE A 1 97 ? 3.725 1.044 -25.099 1.00 70.25 97 PHE A O 1
ATOM 752 N N . LEU A 1 98 ? 3.981 -0.034 -27.053 1.00 66.94 98 LEU A N 1
ATOM 753 C CA . LEU A 1 98 ? 2.557 -0.178 -27.376 1.00 66.94 98 LEU A CA 1
ATOM 754 C C . LEU A 1 98 ? 1.931 -1.446 -26.791 1.00 66.94 98 LEU A C 1
ATOM 756 O O . LEU A 1 98 ? 0.707 -1.519 -26.712 1.00 66.94 98 LEU A O 1
ATOM 760 N N . LEU A 1 99 ? 2.733 -2.432 -26.379 1.00 63.31 99 LEU A N 1
ATOM 761 C CA . LEU A 1 99 ? 2.261 -3.495 -25.504 1.00 63.31 99 LEU A CA 1
ATOM 762 C C . LEU A 1 99 ? 1.982 -2.855 -24.142 1.00 63.31 99 LEU A C 1
ATOM 764 O O . LEU A 1 99 ? 2.929 -2.446 -23.465 1.00 63.31 99 LEU A O 1
ATOM 768 N N . PRO A 1 100 ? 0.715 -2.746 -23.702 1.00 60.53 100 PRO A N 1
ATOM 769 C CA . PRO A 1 100 ? 0.476 -2.388 -22.324 1.00 60.53 100 PRO A CA 1
ATOM 770 C C . PRO A 1 100 ? 1.114 -3.504 -21.498 1.00 60.53 100 PRO A C 1
ATOM 772 O O . PRO A 1 100 ? 0.660 -4.649 -21.543 1.00 60.53 100 PRO A O 1
ATOM 775 N N . ILE A 1 101 ? 2.164 -3.190 -20.735 1.00 62.31 101 ILE A N 1
ATOM 776 C CA . ILE A 1 101 ? 2.566 -4.004 -19.586 1.00 62.31 101 ILE A CA 1
ATOM 777 C C . ILE A 1 101 ? 1.457 -3.796 -18.551 1.00 62.31 101 ILE A C 1
ATOM 779 O O . ILE A 1 101 ? 1.604 -3.115 -17.543 1.00 62.31 101 ILE A O 1
ATOM 783 N N . ASN A 1 102 ? 0.281 -4.327 -18.874 1.00 50.88 102 ASN A N 1
ATOM 784 C CA . ASN A 1 102 ? -0.871 -4.430 -18.014 1.00 50.88 102 ASN A CA 1
ATOM 785 C C . ASN A 1 102 ? -0.563 -5.617 -17.107 1.00 50.88 102 ASN A C 1
ATOM 787 O O . ASN A 1 102 ? -1.199 -6.665 -17.177 1.00 50.88 102 ASN A O 1
ATOM 791 N N . ILE A 1 103 ? 0.460 -5.471 -16.260 1.00 56.38 103 ILE A N 1
ATOM 792 C CA . ILE A 1 103 ? 0.428 -6.205 -15.008 1.00 56.38 103 ILE A CA 1
ATOM 793 C C . ILE A 1 103 ? -0.686 -5.501 -14.245 1.00 56.38 103 ILE A C 1
ATOM 795 O O . ILE A 1 103 ? -0.462 -4.519 -13.537 1.00 56.38 103 ILE A O 1
ATOM 799 N N . ALA A 1 104 ? -1.919 -5.924 -14.523 1.00 54.19 104 ALA A N 1
ATOM 800 C CA . ALA A 1 104 ? -3.066 -5.604 -13.713 1.00 54.19 104 ALA A CA 1
ATOM 801 C C . ALA A 1 104 ? -2.775 -6.255 -12.363 1.00 54.19 104 ALA A C 1
ATOM 803 O O . ALA A 1 104 ? -3.086 -7.417 -12.132 1.00 54.19 104 ALA A O 1
ATOM 804 N N . TYR A 1 105 ? -2.044 -5.534 -11.516 1.00 61.75 105 TYR A N 1
ATOM 805 C CA . TYR A 1 105 ? -1.931 -5.882 -10.118 1.00 61.75 105 TYR A CA 1
ATOM 806 C C . TYR A 1 105 ? -3.335 -5.722 -9.558 1.00 61.75 105 TYR A C 1
ATOM 808 O O . TYR A 1 105 ? -3.789 -4.598 -9.327 1.00 61.75 105 TYR A O 1
ATOM 816 N N . GLU A 1 106 ? -4.042 -6.839 -9.412 1.00 71.88 106 GLU A N 1
ATOM 817 C CA . GLU A 1 106 ? -5.269 -6.853 -8.637 1.00 71.88 106 GLU A CA 1
ATOM 818 C C . GLU A 1 106 ? -4.893 -6.473 -7.201 1.00 71.88 106 GLU A C 1
ATOM 820 O O . GLU A 1 106 ? -4.005 -7.096 -6.610 1.00 71.88 106 GLU A O 1
ATOM 825 N N . PRO A 1 107 ? -5.467 -5.387 -6.655 1.00 81.94 107 PRO A N 1
ATOM 826 C CA . PRO A 1 107 ? -5.153 -4.980 -5.300 1.00 81.94 107 PRO A CA 1
ATOM 827 C C . PRO A 1 107 ? -5.627 -6.062 -4.333 1.00 81.94 107 PRO A C 1
ATOM 829 O O . PRO A 1 107 ? -6.770 -6.511 -4.415 1.00 81.94 107 PRO A O 1
ATOM 832 N N . VAL A 1 108 ? -4.769 -6.435 -3.388 1.00 89.00 108 VAL A N 1
ATOM 833 C CA . VAL A 1 108 ? -5.149 -7.359 -2.320 1.00 89.00 108 VAL A CA 1
ATOM 834 C C . VAL A 1 108 ? -6.140 -6.644 -1.403 1.00 89.00 108 VAL A C 1
ATOM 836 O O . VAL A 1 108 ? -5.951 -5.474 -1.051 1.00 89.00 108 VAL A O 1
ATOM 839 N N . LYS A 1 109 ? -7.224 -7.336 -1.058 1.00 91.12 109 LYS A N 1
ATOM 840 C CA . LYS A 1 109 ? -8.234 -6.883 -0.098 1.00 91.12 109 LYS A CA 1
ATOM 841 C C . LYS A 1 109 ? -8.058 -7.640 1.211 1.00 91.12 109 LYS A C 1
ATOM 843 O O . LYS A 1 109 ? -7.634 -8.792 1.197 1.00 91.12 109 LYS A O 1
ATOM 848 N N . ILE A 1 110 ? -8.369 -6.981 2.323 1.00 92.62 110 ILE A N 1
ATOM 849 C CA . ILE A 1 110 ? -8.436 -7.644 3.627 1.00 92.62 110 ILE A CA 1
ATOM 850 C C . ILE A 1 110 ? -9.761 -8.394 3.684 1.00 92.62 110 ILE A C 1
ATOM 852 O O . ILE A 1 110 ? -10.812 -7.799 3.441 1.00 92.62 110 ILE A O 1
ATOM 856 N N . ASP A 1 111 ? -9.692 -9.677 4.014 1.00 92.25 111 ASP A N 1
ATOM 857 C CA . ASP A 1 111 ? -10.854 -10.486 4.354 1.00 92.25 111 ASP A CA 1
ATOM 858 C C . ASP A 1 111 ? -10.857 -10.683 5.871 1.00 92.25 111 ASP A C 1
ATOM 860 O O . ASP A 1 111 ? -9.978 -11.350 6.420 1.00 92.25 111 ASP A O 1
ATOM 864 N N . PHE A 1 112 ? -11.766 -9.996 6.565 1.00 95.56 112 PHE A N 1
ATOM 865 C CA . PHE A 1 112 ? -11.865 -10.101 8.017 1.00 95.56 112 PHE A CA 1
ATOM 866 C C . PHE A 1 112 ? -12.556 -11.416 8.397 1.00 95.56 112 PHE A C 1
ATOM 868 O O . PHE A 1 112 ? -13.568 -11.756 7.791 1.00 95.56 112 PHE A O 1
ATOM 875 N N . PRO A 1 113 ? -12.081 -12.129 9.433 1.00 95.75 113 PRO A N 1
ATOM 876 C CA . PRO A 1 113 ? -12.721 -13.356 9.903 1.00 95.75 113 PRO A CA 1
ATOM 877 C C . PRO A 1 113 ? -13.963 -13.103 10.786 1.00 95.75 113 PRO A C 1
ATOM 879 O O . PRO A 1 113 ? -14.420 -14.024 11.457 1.00 95.75 113 PRO A O 1
ATOM 882 N N . PHE A 1 114 ? -14.477 -11.871 10.814 1.00 96.56 114 PHE A N 1
ATOM 883 C CA . PHE A 1 114 ? -15.609 -11.413 11.624 1.00 96.56 114 PHE A CA 1
ATOM 884 C C . PHE A 1 114 ? -16.411 -10.343 10.869 1.00 96.56 114 PHE A C 1
ATOM 886 O O . PHE A 1 114 ? -15.891 -9.662 9.969 1.00 96.56 114 PHE A O 1
ATOM 893 N N . GLU A 1 115 ? -17.672 -10.169 11.256 1.00 96.81 115 GLU A N 1
ATOM 894 C CA . GLU A 1 115 ? -18.529 -9.104 10.741 1.00 96.81 115 GLU A CA 1
ATOM 895 C C . GLU A 1 115 ? -18.470 -7.869 11.650 1.00 96.81 115 GLU A C 1
ATOM 897 O O . GLU A 1 115 ? -18.020 -7.920 12.794 1.00 96.81 115 GLU A O 1
ATOM 902 N N . VAL A 1 116 ? -18.885 -6.711 11.132 1.00 97.00 116 VAL A N 1
ATOM 903 C CA . VAL A 1 116 ? -18.800 -5.450 11.888 1.00 97.00 116 VAL A CA 1
ATOM 904 C C . VAL A 1 116 ? -19.683 -5.467 13.138 1.00 97.00 116 VAL A C 1
ATOM 906 O O . VAL A 1 116 ? -19.348 -4.831 14.132 1.00 97.00 116 VAL A O 1
ATOM 909 N N . GLU A 1 117 ? -20.779 -6.225 13.105 1.00 96.94 117 GLU A N 1
ATOM 910 C CA . GLU A 1 117 ? -21.699 -6.421 14.224 1.00 96.94 117 GLU A CA 1
ATOM 911 C C . GLU A 1 117 ? -21.064 -7.188 15.393 1.00 96.94 117 GLU A C 1
ATOM 913 O O . GLU A 1 117 ? -21.550 -7.086 16.518 1.00 96.94 117 GLU A O 1
ATOM 918 N N . ASP A 1 118 ? -19.977 -7.924 15.143 1.00 97.62 118 ASP A N 1
ATOM 919 C CA . ASP A 1 118 ? -19.260 -8.669 16.176 1.00 97.62 118 ASP A CA 1
ATOM 920 C C . ASP A 1 118 ? -18.297 -7.775 16.975 1.00 97.62 118 ASP A C 1
ATOM 922 O O . ASP A 1 118 ? -17.788 -8.210 18.007 1.00 97.62 118 ASP A O 1
ATOM 926 N N . VAL A 1 119 ? -18.032 -6.544 16.515 1.00 98.12 119 VAL A N 1
ATOM 927 C CA . VAL A 1 119 ? -17.060 -5.616 17.113 1.00 98.12 119 VAL A CA 1
ATOM 928 C C . VAL A 1 119 ? -17.707 -4.791 18.228 1.00 98.12 119 VAL A C 1
ATOM 930 O O . VAL A 1 119 ? -18.598 -3.983 17.979 1.00 98.12 119 VAL A O 1
ATOM 933 N N . GLU A 1 120 ? -17.204 -4.924 19.456 1.00 97.94 120 GLU A N 1
ATOM 934 C CA . GLU A 1 120 ? -17.690 -4.158 20.613 1.00 97.94 120 GLU A CA 1
ATOM 935 C C . GLU A 1 120 ? -17.056 -2.767 20.706 1.00 97.94 120 GLU A C 1
ATOM 937 O O . GLU A 1 120 ? -17.708 -1.789 21.071 1.00 97.94 120 GLU A O 1
ATOM 942 N N . ASN A 1 121 ? -15.757 -2.677 20.426 1.00 97.88 121 ASN A N 1
ATOM 943 C CA . ASN A 1 121 ? -15.004 -1.429 20.396 1.00 97.88 121 ASN A CA 1
ATOM 944 C C . ASN A 1 121 ? -13.711 -1.607 19.594 1.00 97.88 121 ASN A C 1
ATOM 946 O O . ASN A 1 121 ? -13.249 -2.728 19.364 1.00 97.88 121 ASN A O 1
ATOM 950 N N . VAL A 1 122 ? -13.112 -0.488 19.191 1.00 98.31 122 VAL A N 1
ATOM 951 C CA . VAL A 1 122 ? -11.778 -0.475 18.587 1.00 98.31 122 VAL A CA 1
ATOM 952 C C . VAL A 1 122 ? -10.841 0.349 19.455 1.00 98.31 122 VAL A C 1
ATOM 954 O O . VAL A 1 122 ? -11.066 1.540 19.663 1.00 98.31 122 VAL A O 1
ATOM 957 N N . GLU A 1 123 ? -9.767 -0.264 19.936 1.00 98.00 123 GLU A N 1
ATOM 958 C CA . GLU A 1 123 ? -8.669 0.467 20.562 1.00 98.00 123 GLU A CA 1
ATOM 959 C C . GLU A 1 123 ? -7.684 0.900 19.477 1.00 98.00 123 GLU A C 1
ATOM 961 O O . GLU A 1 123 ? -7.138 0.082 18.735 1.00 98.00 123 GLU A O 1
ATOM 966 N N . MET A 1 124 ? -7.473 2.206 19.365 1.00 97.56 124 MET A N 1
ATOM 967 C CA . MET A 1 124 ? -6.461 2.790 18.499 1.00 97.56 124 MET A CA 1
ATOM 968 C C . MET A 1 124 ? -5.246 3.154 19.332 1.00 97.56 124 MET A C 1
ATOM 970 O O . MET A 1 124 ? -5.397 3.756 20.390 1.00 97.56 124 MET A O 1
ATOM 974 N N . TYR A 1 125 ? -4.060 2.851 18.827 1.00 96.75 125 TYR A N 1
ATOM 975 C CA . TYR A 1 125 ? -2.788 3.174 19.460 1.00 96.75 125 TYR A CA 1
ATOM 976 C C . TYR A 1 125 ? -1.935 3.984 18.498 1.00 96.75 125 TYR A C 1
ATOM 978 O O . TYR A 1 125 ? -1.951 3.694 17.302 1.00 96.75 125 TYR A O 1
ATOM 986 N N . HIS A 1 126 ? -1.178 4.955 18.996 1.00 96.00 126 HIS A N 1
ATOM 987 C CA . HIS A 1 126 ? -0.338 5.802 18.158 1.00 96.00 126 HIS A CA 1
ATOM 988 C C . HIS A 1 126 ? 0.968 6.190 18.849 1.00 96.00 126 HIS A C 1
ATOM 990 O O . HIS A 1 126 ? 0.960 6.496 20.040 1.00 96.00 126 HIS A O 1
ATOM 996 N N . TYR A 1 127 ? 2.076 6.175 18.105 1.00 94.00 127 TYR A N 1
ATOM 997 C CA . TYR A 1 127 ? 3.367 6.694 18.557 1.00 94.00 127 TYR A CA 1
ATOM 998 C C . TYR A 1 127 ? 4.279 7.084 17.386 1.00 94.00 127 TYR A C 1
ATOM 1000 O O . TYR A 1 127 ? 4.348 6.398 16.362 1.00 94.00 127 TYR A O 1
ATOM 1008 N N . ASP A 1 128 ? 5.056 8.145 17.594 1.00 90.50 128 ASP A N 1
ATOM 1009 C CA . ASP A 1 128 ? 6.051 8.639 16.646 1.00 90.50 128 ASP A CA 1
ATOM 1010 C C . ASP A 1 128 ? 7.413 7.970 16.878 1.00 90.50 128 ASP A C 1
ATOM 1012 O O . ASP A 1 128 ? 8.170 8.333 17.782 1.00 90.50 128 ASP A O 1
ATOM 1016 N N . GLY A 1 129 ? 7.772 7.006 16.031 1.00 85.50 129 GLY A N 1
ATOM 1017 C CA . GLY A 1 129 ? 9.106 6.409 15.983 1.00 85.50 129 GLY A CA 1
ATOM 1018 C C . GLY A 1 129 ? 9.445 5.448 17.127 1.00 85.50 129 GLY A C 1
ATOM 1019 O O . GLY A 1 129 ? 9.868 4.326 16.848 1.00 85.50 129 GLY A O 1
ATOM 1020 N N . VAL A 1 130 ? 9.282 5.859 18.390 1.00 82.81 130 VAL A N 1
ATOM 1021 C CA . VAL A 1 130 ? 9.538 5.041 19.588 1.00 82.81 130 VAL A CA 1
ATOM 1022 C C . VAL A 1 130 ? 8.263 4.861 20.427 1.00 82.81 130 VAL A C 1
ATOM 1024 O O . VAL A 1 130 ? 7.523 5.821 20.620 1.00 82.81 130 VAL A O 1
ATOM 1027 N N . PRO A 1 131 ? 8.006 3.656 20.965 1.00 86.62 131 PRO A N 1
ATOM 1028 C CA . PRO A 1 131 ? 6.758 3.336 21.666 1.00 86.62 131 PRO A CA 1
ATOM 1029 C C . PRO A 1 131 ? 6.627 3.948 23.073 1.00 86.62 131 PRO A C 1
ATOM 1031 O O . PRO A 1 131 ? 5.566 3.850 23.681 1.00 86.62 131 PRO A O 1
ATOM 1034 N N . GLU A 1 132 ? 7.672 4.591 23.606 1.00 84.81 132 GLU A N 1
ATOM 1035 C CA . GLU A 1 132 ? 7.665 5.182 24.957 1.00 84.81 132 GLU A CA 1
ATOM 1036 C C . GLU A 1 132 ? 6.636 6.319 25.114 1.00 84.81 132 GLU A C 1
ATOM 1038 O O . GLU A 1 132 ? 6.150 6.567 26.214 1.00 84.81 132 GLU A O 1
ATOM 1043 N N . SER A 1 133 ? 6.272 6.991 24.018 1.00 83.75 133 SER A N 1
ATOM 1044 C CA . SER A 1 133 ? 5.264 8.058 23.996 1.00 83.75 133 SER A CA 1
ATOM 1045 C C . SER A 1 133 ? 3.917 7.593 23.441 1.00 83.75 133 SER A C 1
ATOM 1047 O O . SER A 1 133 ? 3.207 8.388 22.828 1.00 83.75 133 SER A O 1
ATOM 1049 N N . ALA A 1 134 ? 3.590 6.307 23.578 1.00 93.62 134 ALA A N 1
ATOM 1050 C CA . ALA A 1 134 ? 2.371 5.770 23.001 1.00 93.62 134 ALA A CA 1
ATOM 1051 C C . ALA A 1 134 ? 1.108 6.326 23.664 1.00 93.62 134 ALA A C 1
ATOM 1053 O O . ALA A 1 134 ? 0.985 6.421 24.887 1.00 93.62 134 ALA A O 1
ATOM 1054 N N . GLU A 1 135 ? 0.137 6.645 22.821 1.00 95.81 135 GLU A N 1
ATOM 1055 C CA . GLU A 1 135 ? -1.189 7.089 23.215 1.00 95.81 135 GLU A CA 1
ATOM 1056 C C . GLU A 1 135 ? -2.237 6.085 22.736 1.00 95.81 135 GLU A C 1
ATOM 1058 O O . GLU A 1 135 ? -2.068 5.431 21.705 1.00 95.81 135 GLU A O 1
ATOM 1063 N N . LYS A 1 136 ? -3.346 5.984 23.470 1.00 96.75 136 LYS A N 1
ATOM 1064 C CA . LYS A 1 136 ? -4.501 5.155 23.127 1.00 96.75 136 LYS A CA 1
ATOM 1065 C C . LYS A 1 136 ? -5.780 5.980 23.055 1.00 96.75 136 LYS A C 1
ATOM 1067 O O . LYS A 1 136 ? -6.010 6.843 23.897 1.00 96.75 136 LYS A O 1
ATOM 1072 N N . LYS A 1 137 ? -6.640 5.666 22.088 1.00 97.50 137 LYS A N 1
ATOM 1073 C CA . LYS A 1 137 ? -8.035 6.122 21.992 1.00 97.50 137 LYS A CA 1
ATOM 1074 C C . LYS A 1 137 ? -8.951 4.906 21.931 1.00 97.50 137 LYS A C 1
ATOM 1076 O O . LYS A 1 137 ? -8.609 3.913 21.297 1.00 97.50 137 LYS A O 1
ATOM 1081 N N . VAL A 1 138 ? -10.118 4.985 22.565 1.00 97.31 138 VAL A N 1
ATOM 1082 C CA . VAL A 1 138 ? -11.110 3.897 22.562 1.00 97.31 138 VAL A CA 1
ATOM 1083 C C . VAL A 1 138 ? -12.334 4.337 21.769 1.00 97.31 138 VAL A C 1
ATOM 1085 O O . VAL A 1 138 ? -13.034 5.268 22.160 1.00 97.31 138 VAL A O 1
ATOM 1088 N N . VAL A 1 139 ? -12.592 3.668 20.650 1.00 97.56 139 VAL A N 1
ATOM 1089 C CA . VAL A 1 139 ? -13.714 3.942 19.749 1.00 97.56 139 VAL A CA 1
ATOM 1090 C C . VAL A 1 139 ? -14.878 3.024 20.110 1.00 97.56 139 VAL A C 1
ATOM 1092 O O . VAL A 1 139 ? -14.786 1.812 19.932 1.00 97.56 139 VAL A O 1
ATOM 1095 N N . VAL A 1 140 ? -15.974 3.603 20.600 1.00 96.88 140 VAL A N 1
ATOM 1096 C CA . VAL A 1 140 ? -17.182 2.860 21.025 1.00 96.88 140 VAL A CA 1
ATOM 1097 C C . VAL A 1 140 ? -18.402 3.196 20.159 1.00 96.88 140 VAL A C 1
ATOM 1099 O O . VAL A 1 140 ? -19.369 2.444 20.110 1.00 96.88 140 VAL A O 1
ATOM 1102 N N . ALA A 1 141 ? -18.385 4.331 19.455 1.00 96.75 141 ALA A N 1
ATOM 1103 C CA . ALA A 1 141 ? -19.499 4.728 18.605 1.00 96.75 141 ALA A CA 1
ATOM 1104 C C . ALA A 1 141 ? -19.617 3.795 17.387 1.00 96.75 141 ALA A C 1
ATOM 1106 O O . ALA A 1 141 ? -18.692 3.708 16.580 1.00 96.75 141 ALA A O 1
ATOM 1107 N N . GLU A 1 142 ? -20.780 3.162 17.210 1.00 96.19 142 GLU A N 1
ATOM 1108 C CA . GLU A 1 142 ? -21.043 2.201 16.123 1.00 96.19 142 GLU A CA 1
ATOM 1109 C C . GLU A 1 142 ? -20.714 2.767 14.729 1.00 96.19 142 GLU A C 1
ATOM 1111 O O . GLU A 1 142 ? -20.137 2.078 13.889 1.00 96.19 142 GLU A O 1
ATOM 1116 N N . ASN A 1 143 ? -21.021 4.046 14.482 1.00 96.69 143 ASN A N 1
ATOM 1117 C CA . ASN A 1 143 ? -20.715 4.707 13.208 1.00 96.69 143 ASN A CA 1
ATOM 1118 C C . ASN A 1 143 ? -19.205 4.835 12.948 1.00 96.69 143 ASN A C 1
ATOM 1120 O O . ASN A 1 143 ? -18.767 4.690 11.804 1.00 96.69 143 ASN A O 1
ATOM 1124 N N . ASP A 1 144 ? -18.412 5.093 13.988 1.00 97.31 144 ASP A N 1
ATOM 1125 C CA . ASP A 1 144 ? -16.959 5.243 13.877 1.00 97.31 144 ASP A CA 1
ATOM 1126 C C . ASP A 1 144 ? -16.302 3.868 13.684 1.00 97.31 144 ASP A C 1
ATOM 1128 O O . ASP A 1 144 ? -15.447 3.708 12.809 1.00 97.31 144 ASP A O 1
ATOM 1132 N N . ILE A 1 145 ? -16.778 2.848 14.410 1.00 98.06 145 ILE A N 1
ATOM 1133 C CA . ILE A 1 145 ? -16.374 1.443 14.233 1.00 98.06 145 ILE A CA 1
ATOM 1134 C C . ILE A 1 145 ? -16.663 0.988 12.799 1.00 98.06 145 ILE A C 1
ATOM 1136 O O . ILE A 1 145 ? -15.769 0.494 12.106 1.00 98.06 145 ILE A O 1
ATOM 1140 N N . LYS A 1 146 ? -17.888 1.220 12.314 1.00 97.56 146 LYS A N 1
ATOM 1141 C CA . LYS A 1 146 ? -18.284 0.883 10.944 1.00 97.56 146 LYS A CA 1
ATOM 1142 C C . LYS A 1 146 ? -17.442 1.620 9.909 1.00 97.56 146 LYS A C 1
ATOM 1144 O O . LYS A 1 146 ? -17.047 1.029 8.906 1.00 97.56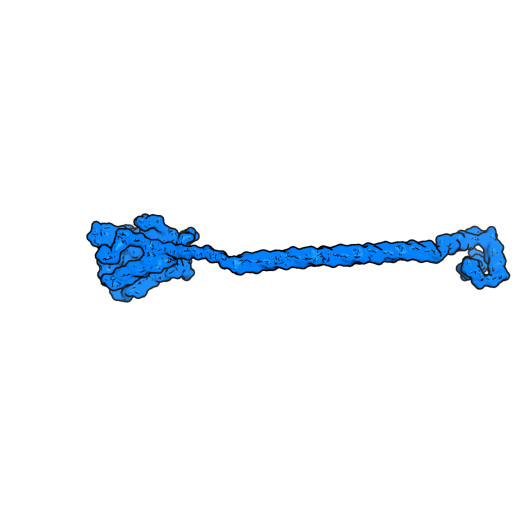 146 LYS A O 1
ATOM 1149 N N . THR A 1 147 ? -17.130 2.890 10.162 1.00 96.69 147 THR A N 1
ATOM 1150 C CA . THR A 1 147 ? -16.246 3.676 9.297 1.00 96.69 147 THR A CA 1
ATOM 1151 C C . THR A 1 147 ? -14.870 3.025 9.195 1.00 96.69 147 THR A C 1
ATOM 1153 O O . THR A 1 147 ? -14.393 2.819 8.081 1.00 96.69 147 THR A O 1
ATOM 1156 N N . LEU A 1 148 ? -14.243 2.648 10.312 1.00 97.19 148 LEU A N 1
ATOM 1157 C CA . LEU A 1 148 ? -12.954 1.950 10.290 1.00 97.19 148 LEU A CA 1
ATOM 1158 C C . LEU A 1 148 ? -13.047 0.613 9.543 1.00 97.19 148 LEU A C 1
ATOM 1160 O O . LEU A 1 148 ? -12.251 0.368 8.633 1.00 97.19 148 LEU A O 1
ATOM 1164 N N . TYR A 1 149 ? -14.041 -0.214 9.870 1.00 97.44 149 TYR A N 1
ATOM 1165 C CA . TYR A 1 149 ? -14.247 -1.525 9.251 1.00 97.44 149 TYR A CA 1
ATOM 1166 C C . TYR A 1 149 ? -14.377 -1.427 7.721 1.00 97.44 149 TYR A C 1
ATOM 1168 O O . TYR A 1 149 ? -13.609 -2.050 6.981 1.00 97.44 149 TYR A O 1
ATOM 1176 N N . ASP A 1 150 ? -15.287 -0.576 7.232 1.00 96.19 150 ASP A N 1
ATOM 1177 C CA . ASP A 1 150 ? -15.527 -0.380 5.798 1.00 96.19 150 ASP A CA 1
ATOM 1178 C C . ASP A 1 150 ? -14.279 0.153 5.084 1.00 96.19 150 ASP A C 1
ATOM 1180 O O . ASP A 1 150 ? -13.985 -0.232 3.946 1.00 96.19 150 ASP A O 1
ATOM 1184 N N . LYS A 1 151 ? -13.517 1.035 5.744 1.00 95.00 151 LYS A N 1
ATOM 1185 C CA . LYS A 1 151 ? -12.269 1.564 5.189 1.00 95.00 151 LYS A CA 1
ATOM 1186 C C . LYS A 1 151 ? -11.245 0.461 5.008 1.00 95.00 151 LYS A C 1
ATOM 1188 O O . LYS A 1 151 ? -10.729 0.343 3.899 1.00 95.00 151 LYS A O 1
ATOM 1193 N N . PHE A 1 152 ? -10.984 -0.350 6.033 1.00 96.25 152 PHE A N 1
ATOM 1194 C CA . PHE A 1 152 ? -10.022 -1.449 5.942 1.00 96.25 152 PHE A CA 1
ATOM 1195 C C . PHE A 1 152 ? -10.438 -2.498 4.904 1.00 96.25 152 PHE A C 1
ATOM 1197 O O . PHE A 1 152 ? -9.617 -2.865 4.063 1.00 96.25 152 PHE A O 1
ATOM 1204 N N . LYS A 1 153 ? -11.717 -2.896 4.871 1.00 94.38 153 LYS A N 1
ATOM 1205 C CA . LYS A 1 153 ? -12.264 -3.823 3.860 1.00 94.38 153 LYS A CA 1
ATOM 1206 C C . LYS A 1 153 ? -12.133 -3.260 2.437 1.00 94.38 153 LYS A C 1
ATOM 1208 O O . LYS A 1 153 ? -11.854 -3.981 1.479 1.00 94.38 153 LYS A O 1
ATOM 1213 N N . GLY A 1 154 ? -12.274 -1.941 2.294 1.00 92.88 154 GLY A N 1
ATOM 1214 C CA . GLY A 1 154 ? -12.132 -1.217 1.032 1.00 92.88 154 GLY A CA 1
ATOM 1215 C C . GLY A 1 154 ? -10.693 -0.916 0.596 1.00 92.88 154 GLY A C 1
ATOM 1216 O O . GLY A 1 154 ? -10.498 -0.542 -0.568 1.00 92.88 154 GLY A O 1
ATOM 1217 N N . LEU A 1 155 ? -9.682 -1.080 1.461 1.00 92.94 155 LEU A N 1
ATOM 1218 C CA . LEU A 1 155 ? -8.291 -0.717 1.159 1.00 92.94 155 LEU A CA 1
ATOM 1219 C C . LEU A 1 155 ? -7.747 -1.480 -0.047 1.00 92.94 155 LEU A C 1
ATOM 1221 O O . LEU A 1 155 ? -8.075 -2.635 -0.289 1.00 92.94 155 LEU A O 1
ATOM 1225 N N . SER A 1 156 ? -6.904 -0.821 -0.833 1.00 90.38 156 SER A N 1
ATOM 1226 C CA . SER A 1 156 ? -6.185 -1.453 -1.940 1.00 90.38 156 SER A CA 1
ATOM 1227 C C . SER A 1 156 ? -4.744 -1.690 -1.520 1.00 90.38 156 SER A C 1
ATOM 1229 O O . SER A 1 156 ? -3.956 -0.744 -1.474 1.00 90.38 156 SER A O 1
ATOM 1231 N N . LEU A 1 157 ? -4.418 -2.942 -1.211 1.00 92.44 157 LEU A N 1
ATOM 1232 C CA . LEU A 1 157 ? -3.103 -3.344 -0.734 1.00 92.44 157 LEU A CA 1
ATOM 1233 C C . LEU A 1 157 ? -2.259 -3.924 -1.871 1.00 92.44 157 LEU A C 1
ATOM 1235 O O . LEU A 1 157 ? -2.780 -4.409 -2.878 1.00 92.44 157 LEU A O 1
ATOM 1239 N N . LYS A 1 158 ? -0.938 -3.852 -1.723 1.00 90.75 158 LYS A N 1
ATOM 1240 C CA . LYS A 1 158 ? 0.020 -4.428 -2.668 1.00 90.75 158 LYS A CA 1
ATOM 1241 C C . LYS A 1 158 ? 0.950 -5.381 -1.942 1.00 90.75 158 LYS A C 1
ATOM 1243 O O . LYS A 1 158 ? 1.518 -5.020 -0.913 1.00 90.75 158 LYS A O 1
ATOM 1248 N N . ASP A 1 159 ? 1.155 -6.550 -2.531 1.00 86.44 159 ASP A N 1
ATOM 1249 C CA . ASP A 1 159 ? 2.234 -7.442 -2.130 1.00 86.44 159 ASP A CA 1
ATOM 1250 C C . ASP A 1 159 ? 3.564 -6.862 -2.625 1.00 86.44 159 ASP A C 1
ATOM 1252 O O . ASP A 1 159 ? 3.904 -6.904 -3.811 1.00 86.44 159 ASP A O 1
ATOM 1256 N N . LYS A 1 160 ? 4.249 -6.174 -1.715 1.00 80.94 160 LYS A N 1
ATOM 1257 C CA . LYS A 1 160 ? 5.530 -5.522 -1.948 1.00 80.94 160 LYS A CA 1
ATOM 1258 C C . LYS A 1 160 ? 6.329 -5.609 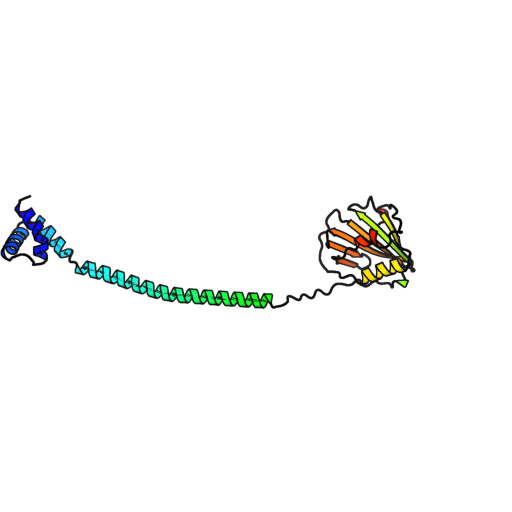-0.660 1.00 80.94 160 LYS A C 1
ATOM 1260 O O . LYS A 1 160 ? 5.861 -5.177 0.387 1.00 80.94 160 LYS A O 1
ATOM 1265 N N . THR A 1 161 ? 7.562 -6.088 -0.760 1.00 66.06 161 THR A N 1
ATOM 1266 C CA . THR A 1 161 ? 8.521 -6.019 0.341 1.00 66.06 161 THR A CA 1
ATOM 1267 C C . THR A 1 161 ? 8.940 -4.564 0.554 1.00 66.06 161 THR A C 1
ATOM 1269 O O . THR A 1 161 ? 9.534 -3.943 -0.332 1.00 66.06 161 THR A O 1
ATOM 1272 N N . THR A 1 162 ? 8.595 -4.001 1.706 1.00 61.31 162 THR A N 1
ATOM 1273 C CA . THR A 1 162 ? 9.112 -2.722 2.203 1.00 61.31 162 THR A CA 1
ATOM 1274 C C . THR A 1 162 ? 10.261 -2.980 3.170 1.00 61.31 162 THR A C 1
ATOM 1276 O O . THR A 1 162 ? 10.194 -3.890 3.996 1.00 61.31 162 THR A O 1
ATOM 1279 N N . GLU A 1 163 ? 11.342 -2.211 3.037 1.00 64.75 163 GLU A N 1
ATOM 1280 C CA . GLU A 1 163 ? 12.416 -2.215 4.028 1.00 64.75 163 GLU A CA 1
ATOM 1281 C C . GLU A 1 163 ? 11.921 -1.479 5.276 1.00 64.75 163 GLU A C 1
ATOM 1283 O O . GLU A 1 163 ? 11.532 -0.310 5.207 1.00 64.75 163 GLU A O 1
ATOM 1288 N N . GLU A 1 164 ? 11.910 -2.176 6.412 1.00 68.25 164 GLU A N 1
ATOM 1289 C CA . GLU A 1 164 ? 11.578 -1.574 7.700 1.00 68.25 164 GLU A CA 1
ATOM 1290 C C . GLU A 1 164 ? 12.645 -0.530 8.029 1.00 68.25 164 GLU A C 1
ATOM 1292 O O . GLU A 1 164 ? 13.822 -0.844 8.209 1.00 68.25 164 GLU A O 1
ATOM 1297 N N . THR A 1 165 ? 12.239 0.736 8.065 1.00 67.44 165 THR A N 1
ATOM 1298 C CA . THR A 1 165 ? 13.135 1.839 8.415 1.00 67.44 165 THR A CA 1
ATOM 1299 C C . THR A 1 165 ? 12.898 2.217 9.875 1.00 67.44 165 THR A C 1
ATOM 1301 O O . THR A 1 165 ? 11.758 2.275 10.323 1.00 67.44 165 THR A O 1
ATOM 1304 N N . ALA A 1 166 ? 13.950 2.474 10.649 1.00 72.12 166 ALA A N 1
ATOM 1305 C CA . ALA A 1 166 ? 13.768 2.958 12.017 1.00 72.12 166 ALA A CA 1
ATOM 1306 C C . ALA A 1 166 ? 13.053 4.324 12.016 1.00 72.12 166 ALA A C 1
ATOM 1308 O O . ALA A 1 166 ? 13.352 5.171 11.173 1.00 72.12 166 ALA A O 1
ATOM 1309 N N . GLY A 1 167 ? 12.142 4.542 12.971 1.00 81.06 167 GLY A N 1
ATOM 1310 C CA . GLY A 1 167 ? 11.453 5.826 13.146 1.00 81.06 167 GLY A CA 1
ATOM 1311 C C . GLY A 1 167 ? 10.150 5.995 12.355 1.00 81.06 167 GLY A C 1
ATOM 1312 O O . GLY A 1 167 ? 9.809 7.123 12.015 1.00 81.06 167 GLY A O 1
ATOM 1313 N N . ALA A 1 168 ? 9.443 4.907 12.031 1.00 87.25 168 ALA A N 1
ATOM 1314 C CA . ALA A 1 168 ? 8.103 5.004 11.449 1.00 87.25 168 ALA A CA 1
ATOM 1315 C C . ALA A 1 168 ? 7.108 5.642 12.431 1.00 87.25 168 ALA A C 1
ATOM 1317 O O . ALA A 1 168 ? 7.150 5.355 13.626 1.00 87.25 168 ALA A O 1
ATOM 1318 N N . ASP A 1 169 ? 6.181 6.432 11.901 1.00 92.69 169 ASP A N 1
ATOM 1319 C CA . ASP A 1 169 ? 4.958 6.808 12.609 1.00 92.69 169 ASP A CA 1
ATOM 1320 C C . ASP A 1 169 ? 4.005 5.604 12.608 1.00 92.69 169 ASP A C 1
ATOM 1322 O O . ASP A 1 169 ? 3.678 5.077 11.538 1.00 92.69 169 ASP A O 1
ATOM 1326 N N . VAL A 1 170 ? 3.622 5.107 13.784 1.00 94.69 170 VAL A N 1
ATOM 1327 C CA . VAL A 1 170 ? 2.849 3.866 13.909 1.00 94.69 170 VAL A CA 1
ATOM 1328 C C . VAL A 1 170 ? 1.460 4.164 14.435 1.00 94.69 170 VAL A C 1
ATOM 1330 O O . VAL A 1 170 ? 1.291 4.833 15.446 1.00 94.69 170 VAL A O 1
ATOM 1333 N N . THR A 1 171 ? 0.453 3.618 13.755 1.00 96.44 171 THR A N 1
ATOM 1334 C CA . THR A 1 171 ? -0.933 3.608 14.225 1.00 96.44 171 THR A CA 1
ATOM 1335 C C . THR A 1 171 ? -1.466 2.179 14.192 1.00 96.44 171 THR A C 1
ATOM 1337 O O . THR A 1 171 ? -1.535 1.562 13.128 1.00 96.44 171 THR A O 1
ATOM 1340 N N . SER A 1 172 ? -1.851 1.645 15.345 1.00 96.75 172 SER A N 1
ATOM 1341 C CA . SER A 1 172 ? -2.392 0.289 15.472 1.00 96.75 172 SER A CA 1
ATOM 1342 C C . SER A 1 172 ? -3.871 0.325 15.831 1.00 96.75 172 SER A C 1
ATOM 1344 O O . SER A 1 172 ? -4.337 1.250 16.490 1.00 96.75 172 SER A O 1
ATOM 1346 N N . PHE A 1 173 ? -4.606 -0.694 15.401 1.00 98.19 173 PHE A N 1
ATOM 1347 C CA . PHE A 1 173 ? -6.040 -0.845 15.607 1.00 98.19 173 PHE A CA 1
ATOM 1348 C C . PHE A 1 173 ? -6.298 -2.251 16.128 1.00 98.19 173 PHE A C 1
ATOM 1350 O O . PHE A 1 173 ? -6.007 -3.226 15.434 1.00 98.19 173 PHE A O 1
ATOM 1357 N N . ARG A 1 174 ? -6.855 -2.346 17.329 1.00 98.25 174 ARG A N 1
ATOM 1358 C CA . ARG A 1 174 ? -7.307 -3.590 17.942 1.00 98.25 174 ARG A CA 1
ATOM 1359 C C . ARG A 1 174 ? -8.824 -3.624 17.923 1.00 98.25 174 ARG A C 1
ATOM 1361 O O . ARG A 1 174 ? -9.468 -2.850 18.625 1.00 98.25 174 ARG A O 1
ATOM 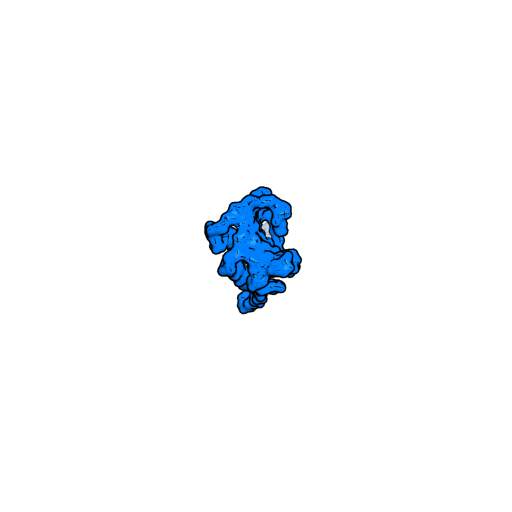1368 N N . PHE A 1 175 ? -9.385 -4.505 17.107 1.00 98.25 175 PHE A N 1
ATOM 1369 C CA . PHE A 1 175 ? -10.819 -4.776 17.080 1.00 98.25 175 PHE A CA 1
ATOM 1370 C C . PHE A 1 175 ? -11.128 -5.774 18.191 1.00 98.25 175 PHE A C 1
ATOM 1372 O O . PHE A 1 175 ? -10.688 -6.918 18.106 1.00 98.25 175 PHE A O 1
ATOM 1379 N N . ASN A 1 176 ? -11.842 -5.341 19.228 1.00 98.06 176 ASN A N 1
ATOM 1380 C CA . ASN A 1 176 ? -12.280 -6.206 20.320 1.00 98.06 176 ASN A CA 1
ATOM 1381 C C . ASN A 1 176 ? -13.651 -6.790 19.967 1.00 98.06 176 ASN A C 1
ATOM 1383 O O . ASN A 1 176 ? -14.592 -6.038 19.703 1.00 98.06 176 ASN A O 1
ATOM 1387 N N . LEU A 1 177 ? -13.743 -8.117 19.918 1.00 98.12 177 LEU A N 1
ATOM 1388 C CA . LEU A 1 177 ? -14.926 -8.841 19.467 1.00 98.12 177 LEU A CA 1
ATOM 1389 C C . LEU A 1 177 ? -15.767 -9.328 20.652 1.00 98.12 177 LEU A C 1
ATOM 1391 O O . LEU A 1 177 ? -15.252 -9.602 21.737 1.00 98.12 177 LEU A O 1
ATOM 1395 N N . SER A 1 178 ? -17.066 -9.492 20.421 1.00 96.88 178 SER A N 1
ATOM 1396 C CA . SER A 1 178 ? -18.045 -9.926 21.429 1.00 96.88 178 SER A CA 1
ATOM 1397 C C . SER A 1 178 ? -17.836 -11.353 21.950 1.00 96.88 178 SER A C 1
ATOM 1399 O O . SER A 1 178 ? -18.338 -11.715 23.016 1.00 96.88 178 SER A O 1
ATOM 1401 N N . ASP A 1 179 ? -17.059 -12.172 21.237 1.00 95.75 179 ASP A N 1
ATOM 1402 C CA . ASP A 1 179 ? -16.634 -13.499 21.690 1.00 95.75 179 ASP A CA 1
ATOM 1403 C C . ASP A 1 179 ? -15.426 -13.463 22.652 1.00 95.75 179 ASP A C 1
ATOM 1405 O O . ASP A 1 179 ? -14.984 -14.508 23.141 1.00 95.75 179 ASP A O 1
ATOM 1409 N N . GLY A 1 180 ? -14.914 -12.265 22.955 1.00 95.00 180 GLY A N 1
ATOM 1410 C CA . GLY A 1 180 ? -13.766 -12.019 23.824 1.00 95.00 180 GLY A CA 1
ATOM 1411 C C . GLY A 1 180 ? -12.411 -12.131 23.123 1.00 95.00 180 GLY A C 1
ATOM 1412 O O . GLY A 1 180 ? -11.380 -12.016 23.790 1.00 95.00 180 GLY A O 1
ATOM 1413 N N . THR A 1 181 ? -12.382 -12.372 21.810 1.00 96.56 181 THR A N 1
ATOM 1414 C CA . THR A 1 181 ? -11.151 -12.349 21.012 1.00 96.56 181 THR A CA 1
ATOM 1415 C C . THR A 1 181 ? -10.858 -10.948 20.474 1.00 96.56 181 THR A C 1
ATOM 1417 O O . THR A 1 181 ? -11.686 -10.038 20.548 1.00 96.56 181 THR A O 1
ATOM 1420 N N . SER A 1 182 ? -9.647 -10.749 19.951 1.00 97.12 182 SER A N 1
ATOM 1421 C CA . SER A 1 182 ? -9.255 -9.489 19.328 1.00 97.12 182 SER A CA 1
ATOM 1422 C C . SER A 1 182 ? -8.528 -9.708 18.008 1.00 97.12 182 SER A C 1
ATOM 1424 O O . SER A 1 182 ? -7.883 -10.738 17.787 1.00 97.12 182 SER A O 1
ATOM 1426 N N . TYR A 1 183 ? -8.620 -8.717 17.124 1.00 97.56 183 TYR A N 1
ATOM 1427 C CA . TYR A 1 183 ? -7.925 -8.712 15.845 1.00 97.56 183 TYR A CA 1
ATOM 1428 C C . TYR A 1 183 ? -7.123 -7.426 15.665 1.00 97.56 183 TYR A C 1
ATOM 1430 O O . TYR A 1 183 ? -7.685 -6.331 15.616 1.00 97.56 183 TYR A O 1
ATOM 1438 N N . ASP A 1 184 ? -5.807 -7.580 15.527 1.00 97.88 184 ASP A N 1
ATOM 1439 C CA . ASP A 1 184 ? -4.871 -6.462 15.480 1.00 97.88 184 ASP A CA 1
ATOM 1440 C C . ASP A 1 184 ? -4.428 -6.155 14.039 1.00 97.88 184 ASP A C 1
ATOM 1442 O O . ASP A 1 184 ? -4.023 -7.036 13.265 1.00 97.88 184 ASP A O 1
ATOM 1446 N N . LEU A 1 185 ? -4.481 -4.869 13.693 1.00 97.56 185 LEU A N 1
ATOM 1447 C CA . LEU A 1 185 ? -3.908 -4.271 12.493 1.00 97.56 185 LEU A CA 1
ATOM 1448 C C . LEU A 1 185 ? -2.861 -3.241 12.903 1.00 97.56 185 LEU A C 1
ATOM 1450 O O . LEU A 1 185 ? -3.172 -2.298 13.623 1.00 97.56 185 LEU A O 1
ATOM 1454 N N . ILE A 1 186 ? -1.636 -3.381 12.406 1.00 95.88 186 ILE A N 1
ATOM 1455 C CA . ILE A 1 186 ? -0.531 -2.467 12.717 1.00 95.88 186 ILE A CA 1
ATOM 1456 C C . ILE A 1 186 ? -0.123 -1.759 11.431 1.00 95.88 186 ILE A C 1
ATOM 1458 O O . ILE A 1 186 ? 0.297 -2.411 10.471 1.00 95.88 186 ILE A O 1
ATOM 1462 N N . TYR A 1 187 ? -0.259 -0.433 11.407 1.00 95.56 187 TYR A N 1
ATOM 1463 C CA . TYR A 1 187 ? 0.153 0.411 10.293 1.00 95.56 187 TYR A CA 1
ATOM 1464 C C . TYR A 1 187 ? 1.411 1.203 10.650 1.00 95.56 187 TYR A C 1
ATOM 1466 O O . TYR A 1 187 ? 1.405 1.957 11.615 1.00 95.56 187 TYR A O 1
ATOM 1474 N N . ALA A 1 188 ? 2.467 1.063 9.850 1.00 94.00 188 ALA A N 1
ATOM 1475 C CA . ALA A 1 188 ? 3.705 1.827 9.966 1.00 94.00 188 ALA A CA 1
ATOM 1476 C C . ALA A 1 188 ? 3.882 2.743 8.746 1.00 94.00 188 ALA A C 1
ATOM 1478 O O . ALA A 1 188 ? 3.906 2.283 7.601 1.00 94.00 188 ALA A O 1
ATOM 1479 N N . CYS A 1 189 ? 4.014 4.044 8.988 1.00 93.31 189 CYS A N 1
ATOM 1480 C CA . CYS A 1 189 ? 4.216 5.071 7.978 1.00 93.31 189 CYS A CA 1
ATOM 1481 C C . CYS A 1 189 ? 5.692 5.478 7.915 1.00 93.31 189 CYS A C 1
ATOM 1483 O O . CYS A 1 189 ? 6.247 6.036 8.859 1.00 93.31 189 CYS A O 1
ATOM 1485 N N . TYR A 1 190 ? 6.320 5.248 6.764 1.00 89.75 190 TYR A N 1
ATOM 1486 C CA . TYR A 1 190 ? 7.713 5.613 6.486 1.00 89.75 190 TYR A CA 1
ATOM 1487 C C . TYR A 1 190 ? 7.823 6.860 5.591 1.00 89.75 190 TYR A C 1
ATOM 1489 O O . TYR A 1 190 ? 8.877 7.137 5.015 1.00 89.75 190 TYR A O 1
ATOM 1497 N N . GLY A 1 191 ? 6.718 7.585 5.391 1.00 86.69 191 GLY A N 1
ATOM 1498 C CA . GLY A 1 191 ? 6.654 8.799 4.580 1.00 86.69 191 GLY A CA 1
ATOM 1499 C C . GLY A 1 191 ? 5.417 8.881 3.686 1.00 86.69 191 GLY A C 1
ATOM 1500 O O . GLY A 1 191 ? 4.514 8.046 3.728 1.00 86.69 191 GLY A O 1
ATOM 1501 N N . VAL A 1 192 ? 5.380 9.909 2.833 1.00 84.94 192 VAL A N 1
ATOM 1502 C CA . VAL A 1 192 ? 4.222 10.202 1.975 1.00 84.94 192 VAL A CA 1
ATOM 1503 C C . VAL A 1 192 ? 3.901 9.011 1.077 1.00 84.94 192 VAL A C 1
ATOM 1505 O O . VAL A 1 192 ? 4.700 8.640 0.216 1.00 84.94 192 VAL A O 1
ATOM 1508 N N . LYS A 1 193 ? 2.694 8.455 1.247 1.00 86.81 193 LYS A N 1
ATOM 1509 C CA . LYS A 1 193 ? 2.207 7.289 0.493 1.00 86.81 193 LYS A CA 1
ATOM 1510 C C . LYS A 1 193 ? 3.121 6.062 0.626 1.00 86.81 193 LYS A C 1
ATOM 1512 O O . LYS A 1 193 ? 3.158 5.244 -0.292 1.00 86.81 193 LYS A O 1
ATOM 1517 N N . ASN A 1 194 ? 3.857 5.954 1.731 1.00 89.50 194 ASN A N 1
ATOM 1518 C CA . ASN A 1 194 ? 4.787 4.867 2.000 1.00 89.50 194 ASN A CA 1
ATOM 1519 C C . ASN A 1 194 ? 4.419 4.178 3.315 1.00 89.50 194 ASN A C 1
ATOM 1521 O O . ASN A 1 194 ? 5.054 4.405 4.342 1.00 89.50 194 ASN A O 1
ATOM 1525 N N . GLY A 1 195 ? 3.347 3.390 3.268 1.00 92.62 195 GLY A N 1
ATOM 1526 C CA . GLY A 1 195 ? 2.784 2.728 4.431 1.00 92.62 195 GLY A CA 1
ATOM 1527 C C . GLY A 1 195 ? 2.842 1.210 4.327 1.00 92.62 195 GLY A C 1
ATOM 1528 O O . GLY A 1 195 ? 2.634 0.631 3.257 1.00 92.62 195 GLY A O 1
ATOM 1529 N N . GLU A 1 196 ? 3.085 0.570 5.459 1.00 93.88 196 GLU A N 1
ATOM 1530 C CA . GLU A 1 196 ? 3.061 -0.875 5.628 1.00 93.88 196 GLU A CA 1
ATOM 1531 C C . GLU A 1 196 ? 1.950 -1.245 6.609 1.00 93.88 196 GLU A C 1
ATOM 1533 O O . GLU A 1 196 ? 1.881 -0.698 7.703 1.00 93.88 196 GLU A O 1
ATOM 1538 N N . LEU A 1 197 ? 1.069 -2.160 6.212 1.00 95.06 197 LEU A N 1
ATOM 1539 C CA . LEU A 1 197 ? -0.017 -2.676 7.034 1.00 95.06 197 LEU A CA 1
ATOM 1540 C C . LEU A 1 197 ? 0.195 -4.172 7.253 1.00 95.06 197 LEU A C 1
ATOM 1542 O O . LEU A 1 197 ? 0.295 -4.937 6.289 1.00 95.06 197 LEU A O 1
ATOM 1546 N N . LYS A 1 198 ? 0.230 -4.597 8.513 1.00 94.75 198 LYS A N 1
ATOM 1547 C CA . LYS A 1 198 ? 0.414 -6.000 8.890 1.00 94.75 198 LYS A CA 1
ATOM 1548 C C . LYS A 1 198 ? -0.633 -6.466 9.891 1.00 94.75 198 LYS A C 1
ATOM 1550 O O . LYS A 1 198 ? -1.142 -5.678 10.685 1.00 94.75 198 LYS A O 1
ATOM 1555 N N . SER A 1 199 ? -0.907 -7.764 9.864 1.00 95.56 199 SER A N 1
ATOM 1556 C CA . SER A 1 199 ? -1.687 -8.456 10.885 1.00 95.56 199 SER A CA 1
ATOM 1557 C C . SER A 1 199 ? -1.058 -9.810 11.167 1.00 95.56 199 SER A C 1
ATOM 1559 O O . SER A 1 199 ? -0.847 -10.600 10.246 1.00 95.56 199 SER A O 1
ATOM 1561 N N . ALA A 1 200 ? -0.775 -10.087 12.440 1.00 93.12 200 ALA A N 1
ATOM 1562 C CA . ALA A 1 200 ? -0.304 -11.402 12.860 1.00 93.12 200 ALA A CA 1
ATOM 1563 C C . ALA A 1 200 ? -1.425 -12.448 12.743 1.00 93.12 200 ALA A C 1
ATOM 1565 O O . ALA A 1 200 ? -1.201 -13.516 12.178 1.00 93.12 200 ALA A O 1
ATOM 1566 N N . ALA A 1 201 ? -2.637 -12.111 13.200 1.00 91.81 201 ALA A N 1
ATOM 1567 C CA . ALA A 1 201 ? -3.812 -12.980 13.113 1.00 91.81 201 ALA A CA 1
ATOM 1568 C C . ALA A 1 201 ? -4.236 -13.239 11.657 1.00 91.81 201 ALA A C 1
ATOM 1570 O O . ALA A 1 201 ? -4.545 -14.371 11.298 1.00 91.81 201 ALA A O 1
ATOM 1571 N N . GLY A 1 202 ? -4.186 -12.209 10.804 1.00 89.19 202 GLY A N 1
ATOM 1572 C CA . GLY A 1 202 ? -4.448 -12.342 9.368 1.00 89.19 202 GLY A CA 1
ATOM 1573 C C . GLY A 1 202 ? -3.297 -12.954 8.562 1.00 89.19 202 GLY A C 1
ATOM 1574 O O . GLY A 1 202 ? -3.473 -13.250 7.383 1.00 89.19 202 GLY A O 1
ATOM 1575 N N . GLY A 1 203 ? -2.113 -13.125 9.159 1.00 92.31 203 GLY A N 1
ATOM 1576 C CA . GLY A 1 203 ? -0.948 -13.718 8.501 1.00 92.31 203 GLY A CA 1
ATOM 1577 C C . GLY A 1 203 ? -0.424 -12.924 7.301 1.00 92.31 203 GLY A C 1
ATOM 1578 O O . GLY A 1 203 ? 0.104 -13.522 6.364 1.00 92.31 203 GLY A O 1
ATOM 1579 N N . PHE A 1 204 ? -0.569 -11.595 7.302 1.00 92.25 204 PHE A N 1
ATOM 1580 C CA . PHE A 1 204 ? -0.190 -10.766 6.160 1.00 92.25 204 PHE A CA 1
ATOM 1581 C C . PHE A 1 204 ? 0.666 -9.558 6.525 1.00 92.25 204 PHE A C 1
ATOM 1583 O O . PHE A 1 204 ? 0.622 -9.020 7.634 1.00 92.25 204 PHE A O 1
ATOM 1590 N N . LYS A 1 205 ? 1.408 -9.099 5.517 1.00 93.44 205 LYS A N 1
ATOM 1591 C CA . LYS A 1 205 ? 2.217 -7.886 5.526 1.00 93.44 205 LYS A CA 1
ATOM 1592 C C . LYS A 1 205 ? 2.152 -7.276 4.129 1.00 93.44 205 LYS A C 1
ATOM 1594 O O . LYS A 1 205 ? 2.672 -7.860 3.184 1.00 93.44 205 LYS A O 1
ATOM 1599 N N . TYR A 1 206 ? 1.490 -6.133 3.991 1.00 93.44 206 TYR A N 1
ATOM 1600 C CA . TYR A 1 206 ? 1.245 -5.509 2.695 1.00 93.44 206 TYR A CA 1
ATOM 1601 C C . TYR A 1 206 ? 1.553 -4.019 2.687 1.00 93.44 206 TYR A C 1
ATOM 1603 O O . TYR A 1 206 ? 1.506 -3.333 3.702 1.00 93.44 206 TYR A O 1
ATOM 1611 N N . PHE A 1 207 ? 1.803 -3.503 1.491 1.00 93.44 207 PHE A N 1
ATOM 1612 C CA . PHE A 1 207 ? 2.001 -2.087 1.246 1.00 93.44 207 PHE A CA 1
ATOM 1613 C C . PHE A 1 207 ? 0.680 -1.376 0.944 1.00 93.44 207 PHE A C 1
ATOM 1615 O O . PHE A 1 207 ? -0.164 -1.884 0.199 1.00 93.44 207 PHE A O 1
ATOM 1622 N N . THR A 1 208 ? 0.547 -0.142 1.421 1.00 92.75 208 THR A N 1
ATOM 1623 C CA . THR A 1 208 ? -0.537 0.769 1.055 1.00 92.75 208 THR A CA 1
ATOM 1624 C C . THR A 1 208 ? -0.021 2.194 0.882 1.00 92.75 208 THR A C 1
ATOM 1626 O O . THR A 1 208 ? 0.859 2.663 1.598 1.00 92.75 208 THR A O 1
ATOM 1629 N N . SER A 1 209 ? -0.590 2.908 -0.089 1.00 92.19 209 SER A N 1
ATOM 1630 C CA . SER A 1 209 ? -0.382 4.352 -0.247 1.00 92.19 209 SER A CA 1
ATOM 1631 C C . SER A 1 209 ? -1.445 5.186 0.472 1.00 92.19 209 SER A C 1
ATOM 1633 O O . SER A 1 209 ? -1.444 6.409 0.330 1.00 92.19 209 SER A O 1
ATOM 1635 N N . ALA A 1 210 ? -2.410 4.538 1.129 1.00 93.19 210 ALA A N 1
ATOM 1636 C CA . ALA A 1 210 ? -3.454 5.213 1.885 1.00 93.19 210 ALA A CA 1
ATOM 1637 C C . ALA A 1 210 ? -2.880 5.783 3.184 1.00 93.19 210 ALA A C 1
ATOM 1639 O O . ALA A 1 210 ? -2.055 5.150 3.834 1.00 93.19 210 ALA A O 1
ATOM 1640 N N . ASP A 1 211 ? -3.355 6.963 3.563 1.00 92.12 211 ASP A N 1
ATOM 1641 C CA . ASP A 1 211 ? -2.972 7.622 4.807 1.00 92.12 211 ASP A CA 1
ATOM 1642 C C . ASP A 1 211 ? -3.823 7.092 5.970 1.00 92.12 211 ASP A C 1
ATOM 1644 O O . ASP A 1 211 ? -4.818 7.700 6.368 1.00 92.12 211 ASP A O 1
ATOM 1648 N N . ILE A 1 212 ? -3.480 5.896 6.453 1.00 94.25 212 ILE A N 1
ATOM 1649 C CA . ILE A 1 212 ? -4.198 5.238 7.556 1.00 94.25 212 ILE A CA 1
ATOM 1650 C C . ILE A 1 212 ? -3.917 5.947 8.890 1.00 94.25 212 ILE A C 1
ATOM 1652 O O . ILE A 1 212 ? -4.820 6.063 9.715 1.00 94.25 212 ILE A O 1
ATOM 1656 N N . GLY A 1 213 ? -2.712 6.492 9.081 1.00 92.06 213 GLY A N 1
ATOM 1657 C CA . GLY A 1 213 ? -2.360 7.245 10.292 1.00 92.06 213 GLY A CA 1
ATOM 1658 C C . GLY A 1 213 ? -3.269 8.456 10.523 1.00 92.06 2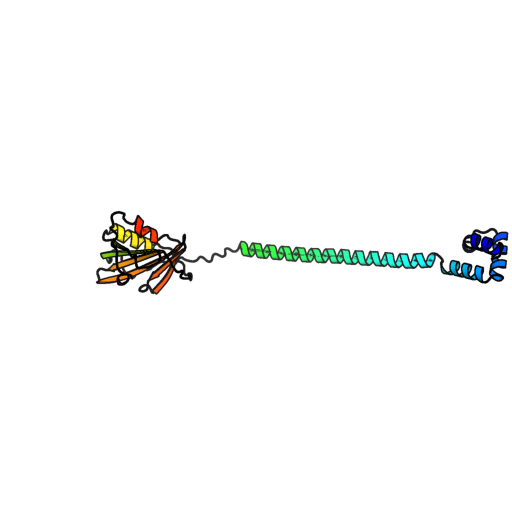13 GLY A C 1
ATOM 1659 O O . GLY A 1 213 ? -3.611 8.773 11.659 1.00 92.06 213 GLY A O 1
ATOM 1660 N N . SER A 1 214 ? -3.786 9.074 9.452 1.00 93.44 214 SER A N 1
ATOM 1661 C CA . SER A 1 214 ? -4.721 10.201 9.562 1.00 93.44 214 SER A CA 1
ATOM 1662 C C . SER A 1 214 ? -5.979 9.926 10.398 1.00 93.44 214 SER A C 1
ATOM 1664 O O . SER A 1 214 ? -6.530 10.868 10.973 1.00 93.44 214 SER A O 1
ATOM 1666 N N . TYR A 1 215 ? -6.430 8.669 10.520 1.00 93.94 215 TYR A N 1
ATOM 1667 C CA . TYR A 1 215 ? -7.589 8.330 11.353 1.00 93.94 215 TYR A CA 1
ATOM 1668 C C . TYR A 1 215 ? -7.346 8.611 12.836 1.00 93.94 215 TYR A C 1
ATOM 1670 O O . TYR A 1 215 ? -8.302 8.927 13.538 1.00 93.94 215 TYR A O 1
ATOM 1678 N N . TRP A 1 216 ? -6.095 8.587 13.307 1.00 95.31 216 TRP A N 1
ATOM 1679 C CA . TRP A 1 216 ? -5.765 8.969 14.681 1.00 95.31 216 TRP A CA 1
ATOM 1680 C C . TRP A 1 216 ? -6.279 10.369 15.036 1.00 95.31 216 TRP A C 1
ATOM 1682 O O . TRP A 1 216 ? -6.848 10.580 16.108 1.00 95.31 216 TRP A O 1
ATOM 1692 N N . ASN A 1 217 ? -6.129 11.316 14.109 1.00 93.12 217 ASN A N 1
ATOM 1693 C CA . ASN A 1 217 ? -6.513 12.712 14.307 1.00 93.12 217 ASN A CA 1
ATOM 1694 C C . ASN A 1 217 ? -7.916 13.029 13.775 1.00 93.12 217 ASN A C 1
ATOM 1696 O O . ASN A 1 217 ? -8.585 13.913 14.305 1.00 93.12 217 ASN A O 1
ATOM 1700 N N . ASN A 1 218 ? -8.361 12.319 12.734 1.00 94.12 218 ASN A N 1
ATOM 1701 C CA . ASN A 1 218 ? -9.528 12.711 11.944 1.00 94.12 218 ASN A CA 1
ATOM 1702 C C . ASN A 1 218 ? -10.751 11.802 12.104 1.00 94.12 218 ASN A C 1
ATOM 1704 O O . ASN A 1 218 ? -11.795 12.149 11.557 1.00 94.12 218 ASN A O 1
ATOM 1708 N N . LEU A 1 219 ? -10.648 10.647 12.779 1.00 93.06 219 LEU A N 1
ATOM 1709 C CA . LEU A 1 219 ? -11.796 9.746 12.940 1.00 93.06 219 LEU A CA 1
ATOM 1710 C C . LEU A 1 219 ? -12.922 10.442 13.708 1.00 93.06 219 LEU A C 1
ATOM 1712 O O . LEU A 1 219 ? -14.023 10.595 13.192 1.00 93.06 219 LEU A O 1
ATOM 1716 N N . ASN A 1 220 ? -12.613 10.888 14.922 1.00 91.56 220 ASN A N 1
ATOM 1717 C CA . ASN A 1 220 ? -13.522 11.630 15.774 1.00 91.56 220 ASN A CA 1
ATOM 1718 C C . ASN A 1 220 ? -12.694 12.486 16.743 1.00 91.56 220 ASN A C 1
ATOM 1720 O O . ASN A 1 220 ? -11.873 11.973 17.505 1.00 91.56 220 ASN A O 1
ATOM 1724 N N . THR A 1 221 ? -12.885 13.804 16.684 1.00 89.12 221 THR A N 1
ATOM 1725 C CA . THR A 1 221 ? -12.112 14.777 17.471 1.00 89.12 221 THR A CA 1
ATOM 1726 C C . THR A 1 221 ? -12.479 14.791 18.953 1.00 89.12 221 THR A C 1
ATOM 1728 O O . THR A 1 221 ? -11.769 15.406 19.739 1.00 89.12 221 THR A O 1
ATOM 1731 N N . GLU A 1 222 ? -13.582 14.145 19.334 1.00 90.69 222 GLU A N 1
ATOM 1732 C CA . GLU A 1 222 ? -14.036 14.028 20.724 1.00 90.69 222 GLU A CA 1
ATOM 1733 C C . GLU A 1 222 ? -13.377 12.852 21.462 1.00 90.69 222 GLU A C 1
ATOM 1735 O O . GLU A 1 222 ? -13.519 12.731 22.676 1.00 90.69 222 GLU A O 1
ATOM 1740 N N . LEU A 1 223 ? -12.641 11.986 20.754 1.00 92.19 223 LEU A N 1
ATOM 1741 C CA . LEU A 1 223 ? -11.923 10.871 21.366 1.00 92.19 223 LEU A CA 1
ATOM 1742 C C . LEU A 1 223 ? -10.699 11.366 22.139 1.00 92.19 223 LEU A C 1
ATOM 1744 O O . LEU A 1 223 ? -9.727 11.858 21.554 1.00 92.19 223 LEU A O 1
ATOM 1748 N N . GLU A 1 224 ? -10.729 11.168 23.453 1.00 90.88 224 GLU A N 1
ATOM 1749 C CA . GLU A 1 224 ? -9.617 11.494 24.340 1.00 90.88 224 GLU A CA 1
ATOM 1750 C C . GLU A 1 224 ? -8.463 10.500 24.166 1.00 90.88 224 GLU A C 1
ATOM 1752 O O . GLU A 1 224 ? -8.646 9.283 24.251 1.00 90.88 224 GLU A O 1
ATOM 1757 N N . ALA A 1 225 ? -7.264 11.034 23.926 1.00 94.25 225 ALA A N 1
ATOM 1758 C CA . ALA A 1 225 ? -6.030 10.264 23.948 1.00 94.25 225 ALA A CA 1
ATOM 1759 C C . ALA A 1 225 ? -5.541 10.106 25.392 1.00 94.25 225 ALA A C 1
ATOM 1761 O O . ALA A 1 225 ? -5.427 11.089 26.128 1.00 94.25 225 ALA A O 1
ATOM 1762 N N . ILE A 1 226 ? -5.229 8.874 25.781 1.00 95.19 226 ILE A N 1
ATOM 1763 C CA . ILE A 1 226 ? -4.618 8.553 27.070 1.00 95.19 226 ILE A CA 1
ATOM 1764 C C . ILE A 1 226 ? -3.210 7.985 26.859 1.00 95.19 226 ILE A C 1
ATOM 1766 O O . ILE A 1 226 ? -3.035 7.135 25.986 1.00 95.19 226 ILE A O 1
ATOM 1770 N N . PRO A 1 227 ? -2.204 8.412 27.640 1.00 93.94 227 PRO A N 1
ATOM 1771 C CA . PRO A 1 227 ? -0.876 7.816 27.572 1.00 93.94 227 PRO A CA 1
ATOM 1772 C C . PRO A 1 227 ? -0.930 6.367 28.063 1.00 93.94 227 PRO A C 1
ATOM 1774 O O . PRO A 1 227 ? -1.618 6.063 29.042 1.00 93.94 227 PRO A O 1
ATOM 1777 N N . ILE A 1 228 ? -0.191 5.484 27.399 1.00 93.44 228 ILE A N 1
ATOM 1778 C CA . ILE A 1 228 ? -0.120 4.057 27.727 1.00 93.44 228 ILE A CA 1
ATOM 1779 C C . ILE A 1 228 ? 1.327 3.569 27.768 1.00 93.44 228 ILE A C 1
ATOM 1781 O O . ILE A 1 228 ? 2.234 4.206 27.236 1.00 93.44 228 ILE A O 1
ATOM 1785 N N . ASN A 1 229 ? 1.549 2.417 28.398 1.00 89.88 229 ASN A N 1
ATOM 1786 C CA . ASN A 1 229 ? 2.867 1.791 28.409 1.00 89.88 229 ASN A CA 1
ATOM 1787 C C . ASN A 1 229 ? 3.076 0.921 27.165 1.00 89.88 229 ASN A C 1
ATOM 1789 O O . ASN A 1 229 ? 2.136 0.311 26.659 1.00 89.88 229 ASN A O 1
ATOM 1793 N N . GLU A 1 230 ? 4.334 0.755 26.754 1.00 89.62 230 GLU A N 1
ATOM 1794 C CA . GLU A 1 230 ? 4.725 -0.125 25.640 1.00 89.62 230 GLU A CA 1
ATOM 1795 C C . GLU A 1 230 ? 4.194 -1.562 25.797 1.00 89.62 230 GLU A C 1
ATOM 1797 O O . GLU A 1 230 ? 3.840 -2.203 24.814 1.00 89.62 230 GLU A O 1
ATOM 1802 N N . SER A 1 231 ? 4.052 -2.058 27.031 1.00 90.00 231 SER A N 1
ATOM 1803 C CA . SER A 1 231 ? 3.506 -3.394 27.311 1.00 90.00 231 SER A CA 1
ATOM 1804 C C . SER A 1 231 ? 2.039 -3.588 26.911 1.00 90.00 231 SER A C 1
ATOM 1806 O O . SER A 1 231 ? 1.558 -4.717 26.924 1.00 90.00 231 SER A O 1
ATOM 1808 N N . GLU A 1 232 ? 1.309 -2.505 26.640 1.00 88.75 232 GLU A N 1
ATOM 1809 C CA . GLU A 1 232 ? -0.100 -2.537 26.230 1.00 88.75 232 GLU A CA 1
ATOM 1810 C C . GLU A 1 232 ? -0.271 -2.521 24.702 1.00 88.75 232 GLU A C 1
ATOM 1812 O O . GLU A 1 232 ? -1.390 -2.710 24.214 1.00 88.75 232 GLU A O 1
ATOM 1817 N N . LEU A 1 233 ? 0.817 -2.298 23.953 1.00 89.44 233 LEU A N 1
ATOM 1818 C CA . LEU A 1 233 ? 0.790 -2.233 22.496 1.00 89.44 233 LEU A CA 1
ATOM 1819 C C . LEU A 1 233 ? 0.557 -3.619 21.857 1.00 89.44 233 LEU A C 1
ATOM 1821 O O . LEU A 1 233 ? 0.999 -4.631 22.406 1.00 89.44 233 LEU A O 1
ATOM 1825 N N . PRO A 1 234 ? -0.141 -3.669 20.705 1.00 85.19 234 PRO A N 1
ATOM 1826 C CA . PRO A 1 234 ? -0.264 -4.860 19.857 1.00 85.19 234 PRO A CA 1
ATOM 1827 C C . PRO A 1 234 ? 1.046 -5.425 19.298 1.00 85.19 234 PRO A C 1
ATOM 1829 O O . PRO A 1 234 ? 1.939 -4.625 18.934 1.00 85.19 234 PRO A O 1
#

Radius of gyration: 51.76 Å; chains: 1; bounding box: 107×41×116 Å

Sequence (234 aa):
MSKQCDIVRDILPLYVDGACSEASAEMVKEHLNACADCNAIYQKLLSHTSEDVLHEESESVIMRHEAKEKQRGRKKITIAVLVSIALCIIAIFTALFLLPINIAYEPVKIDFPFEVEDVENVEMYHYDGVPESAEKKVVVAENDIKTLYDKFKGLSLKDKTTEETAGADVTSFRFNLSDGTSYDLIYACYGVKNGELKSAAGGFKYFTSADIGSYWNNLNTELEAIPINESELP